Protein AF-A0A7C1H8H6-F1 (afdb_monomer)

Secondary structure (DSSP, 8-state):
-------SSSSSSSSSSSTT-----PPPP-----PPPPPP-PPPPEEEEEEEEEPPTT---TT-EEEEEEESS-S-GGG-SEEEEEE--SSSEEEEEEEEESEEEEEEEEE--SS-TT-SS--TTSEEEETTB-TT---SS--EEE-TT-EEE--EE-EE----EEE-TT-B-SS--TTPEEEEEEES-S-TTS--EEEEEEEEPPTT-----EEE--SS-EEEEEEEEEESSSSSS--TT-EEEE--S-GGG--SSSS--SS---EEES-TT-EEE---EEEE----

Foldseek 3Di:
DDDDDDDPDPDPVPVPPPVVPPDPPDPPDPDPPPDPDPDDDDDFFKFKEKEKEFEDPPDDQAQWKKKKFWDQDPQALVPGQFMDIDGQHDDGIDIDMTMHTFDFTWMKMWTAPDPDPPDSEDWAQIKIWTFPDGPPDDDPHRDDGGDGHYYHYTYTYIDGFDFAEKEFQQEAAPDQQAQWKKKKFKFSDPDPVDTSTQWIDIDGGHPPDRTDMDTIDGNDFAWIWIKMKTPRPPPPDDDQFIKIKTQDPDPPQPDDDQDDPPDDDTDGGPGSNHHYRYYIYIDGHHRD

Mean predicted aligned error: 11.1 Å

Sequence (288 aa):
MKTTRLFFIMLFSLGLLISLLNCSRRPPTAITELEPEPTPTLMPGYGAVSGTLTLPVSADAEGKAFHIFLFNEFNGFNNADAVFTGIYSSAAEGSFYLPVSTGHYYMAVYIETGENSSSYAPSAGDLVGLYGVTWPEQPQSQNITVEDGEITITDVTLVEAFDNIVGGADLTLYEPAPGKELRIVLDHGSDPENPSIAGFKSITLEEGQSSLPYSLFTLFPGSYYLYGWVDTDNNSLVNSGDMLGYCSICPSCVGGNTHIPRSYQDIYIYNVDQVNIMSIYFYLNKIP

Nearest PDB structures (foldseek):
  5nf4-assembly2_B  TM=3.835E-01  e=4.347E-04  Porphyromonas gingivalis ATCC 33277
  1ykk-assembly1_B  TM=4.622E-01  e=2.082E+00  Pseudomonas putida
  4bk8-assembly1_A  TM=4.190E-01  e=7.218E-01  Ignicoccus hospitalis
  1ykn-assembly1_F  TM=3.595E-01  e=9.918E-01  Pseudomonas putida

Structure (mmCIF, N/CA/C/O backbone):
data_AF-A0A7C1H8H6-F1
#
_entry.id   AF-A0A7C1H8H6-F1
#
loop_
_atom_site.group_PDB
_atom_site.id
_atom_site.type_symbol
_atom_site.label_atom_id
_atom_site.label_alt_id
_atom_site.label_comp_id
_atom_site.label_asym_id
_atom_site.label_entity_id
_atom_site.label_seq_id
_atom_site.pdbx_PDB_ins_code
_atom_site.Cartn_x
_atom_site.Cartn_y
_atom_site.Cartn_z
_atom_site.occupancy
_atom_site.B_iso_or_equiv
_atom_site.auth_seq_id
_atom_site.auth_comp_id
_atom_site.auth_asym_id
_atom_site.auth_atom_id
_atom_site.pdbx_PDB_model_num
ATOM 1 N N . MET A 1 1 ? 50.749 -11.965 69.007 1.00 38.22 1 MET A N 1
ATOM 2 C CA . MET A 1 1 ? 52.189 -12.241 68.802 1.00 38.22 1 MET A CA 1
ATOM 3 C C . MET A 1 1 ? 52.382 -12.807 67.400 1.00 38.22 1 MET A C 1
ATOM 5 O O . MET A 1 1 ? 51.791 -13.829 67.108 1.00 38.22 1 MET A O 1
ATOM 9 N N . LYS A 1 2 ? 53.153 -12.087 66.572 1.00 44.84 2 LYS A N 1
ATOM 10 C CA . LYS A 1 2 ? 53.994 -12.517 65.434 1.00 44.84 2 LYS A CA 1
ATOM 11 C C . LYS A 1 2 ? 53.560 -13.720 64.572 1.00 44.84 2 LYS A C 1
ATOM 13 O O . LYS A 1 2 ? 53.741 -14.844 65.007 1.00 44.84 2 LYS A O 1
ATOM 18 N N . THR A 1 3 ? 53.318 -13.452 63.283 1.00 43.25 3 THR A N 1
ATOM 19 C CA . THR A 1 3 ? 54.041 -14.107 62.167 1.00 43.25 3 THR A CA 1
ATOM 20 C C . THR A 1 3 ? 54.018 -13.220 60.917 1.00 43.25 3 THR A C 1
ATOM 22 O O . THR A 1 3 ? 53.054 -13.194 60.163 1.00 43.25 3 THR A O 1
ATOM 25 N N . THR A 1 4 ? 55.123 -12.503 60.709 1.00 50.75 4 THR A N 1
ATOM 26 C CA . THR A 1 4 ? 55.490 -11.771 59.490 1.00 50.75 4 THR A CA 1
ATOM 27 C C . THR A 1 4 ? 56.725 -12.466 58.929 1.00 50.75 4 THR A C 1
ATOM 29 O O . THR A 1 4 ? 57.809 -12.202 59.437 1.00 50.75 4 THR A O 1
ATOM 32 N N . ARG A 1 5 ? 56.594 -13.384 57.961 1.00 50.31 5 ARG A N 1
ATOM 33 C CA . ARG A 1 5 ? 57.722 -13.935 57.174 1.00 50.31 5 ARG A CA 1
ATOM 34 C C . ARG A 1 5 ? 57.227 -14.593 55.880 1.00 50.31 5 ARG A C 1
ATOM 36 O O . ARG A 1 5 ? 57.003 -15.794 55.880 1.00 50.31 5 ARG A O 1
ATOM 43 N N . LEU A 1 6 ? 57.105 -13.831 54.791 1.00 49.16 6 LEU A N 1
ATOM 44 C CA . LEU A 1 6 ? 57.258 -14.358 53.423 1.00 49.16 6 LEU A CA 1
ATOM 45 C C . LEU A 1 6 ? 57.414 -13.204 52.412 1.00 49.16 6 LEU A C 1
ATOM 47 O O . LEU A 1 6 ? 56.504 -12.895 51.657 1.00 49.16 6 LEU A O 1
ATOM 51 N N . PHE A 1 7 ? 58.548 -12.501 52.439 1.00 49.59 7 PHE A N 1
ATOM 52 C CA . PHE A 1 7 ? 58.817 -11.416 51.481 1.00 49.59 7 PHE A CA 1
ATOM 53 C C . PHE A 1 7 ? 60.318 -11.276 51.210 1.00 49.59 7 PHE A C 1
ATOM 55 O O . PHE A 1 7 ? 60.890 -10.218 51.415 1.00 49.59 7 PHE A O 1
ATOM 62 N N . PHE A 1 8 ? 61.007 -12.368 50.858 1.00 49.16 8 PHE A N 1
ATOM 63 C CA . PHE A 1 8 ? 62.457 -12.303 50.608 1.00 49.16 8 PHE A CA 1
ATOM 64 C C . PHE A 1 8 ? 62.994 -13.421 49.690 1.00 49.16 8 PHE A C 1
ATOM 66 O O . PHE A 1 8 ? 64.085 -13.915 49.920 1.00 49.16 8 PHE A O 1
ATOM 73 N N . ILE A 1 9 ? 62.261 -13.853 48.652 1.00 52.28 9 ILE A N 1
ATOM 74 C CA . ILE A 1 9 ? 62.822 -14.713 47.573 1.00 52.28 9 ILE A CA 1
ATOM 75 C C . ILE A 1 9 ? 62.221 -14.335 46.203 1.00 52.28 9 ILE A C 1
ATOM 77 O O . ILE A 1 9 ? 61.838 -15.183 45.408 1.00 52.28 9 ILE A O 1
ATOM 81 N N . MET A 1 10 ? 62.079 -13.039 45.911 1.00 47.88 10 MET A N 1
ATOM 82 C CA . MET A 1 10 ? 61.631 -12.599 44.579 1.00 47.88 10 MET A CA 1
ATOM 83 C C . MET A 1 10 ? 62.266 -11.265 44.163 1.00 47.88 10 MET A C 1
ATOM 85 O O . MET A 1 10 ? 61.608 -10.392 43.617 1.00 47.88 10 MET A O 1
ATOM 89 N N . LEU A 1 11 ? 63.555 -11.071 44.464 1.00 47.53 11 LEU A N 1
ATOM 90 C CA . LEU A 1 11 ? 64.302 -9.893 43.994 1.00 47.53 11 LEU A CA 1
ATOM 91 C C . LEU A 1 11 ? 65.649 -10.211 43.332 1.00 47.53 11 LEU A C 1
ATOM 93 O O . LEU A 1 11 ? 66.341 -9.293 42.911 1.00 47.53 11 LEU A O 1
ATOM 97 N N . PHE A 1 12 ? 66.013 -11.489 43.177 1.00 44.22 12 PHE A N 1
ATOM 98 C CA . PHE A 1 12 ? 67.278 -11.871 42.530 1.00 44.22 12 PHE A CA 1
ATOM 99 C C . PHE A 1 12 ? 67.120 -12.434 41.107 1.00 44.22 12 PHE A C 1
ATOM 101 O O . PHE A 1 12 ? 68.108 -12.611 40.405 1.00 44.22 12 PHE A O 1
ATOM 108 N N . SER A 1 13 ? 65.888 -12.654 40.637 1.00 48.03 13 SER A N 1
ATOM 109 C CA . SER A 1 13 ? 65.583 -13.139 39.280 1.00 48.03 13 SER A CA 1
ATOM 110 C C . SER A 1 13 ? 65.212 -12.034 38.279 1.00 48.03 13 SER A C 1
ATOM 112 O O . SER A 1 13 ? 64.978 -12.337 37.114 1.00 48.03 13 SER A O 1
ATOM 114 N N . LEU A 1 14 ? 65.196 -10.757 38.688 1.00 43.88 14 LEU A N 1
ATOM 115 C CA . LEU A 1 14 ? 64.870 -9.626 37.800 1.00 43.88 14 LEU A CA 1
ATOM 116 C C . LEU A 1 14 ? 66.113 -8.888 37.258 1.00 43.88 14 LEU A C 1
ATOM 118 O O . LEU A 1 14 ? 66.006 -8.089 36.335 1.00 43.88 14 LEU A O 1
ATOM 122 N N . GLY A 1 15 ? 67.307 -9.169 37.793 1.00 48.12 15 GLY A N 1
ATOM 123 C CA . GLY A 1 15 ? 68.547 -8.484 37.399 1.00 48.12 15 GLY A CA 1
ATOM 124 C C . GLY A 1 15 ? 69.267 -9.071 36.179 1.00 48.12 15 GLY A C 1
ATOM 125 O O . GLY A 1 15 ? 70.095 -8.388 35.585 1.00 48.12 15 GLY A O 1
ATOM 126 N N . LEU A 1 16 ? 68.963 -10.312 35.778 1.00 44.91 16 LEU A N 1
ATOM 127 C CA . LEU A 1 16 ? 69.688 -11.015 34.703 1.00 44.91 16 LEU A CA 1
ATOM 128 C C . LEU A 1 16 ? 68.936 -11.055 33.357 1.00 44.91 16 LEU A C 1
ATOM 130 O O . LEU A 1 16 ? 69.464 -11.578 32.382 1.00 44.91 16 LEU A O 1
ATOM 134 N N . LEU A 1 17 ? 67.724 -10.491 33.280 1.00 44.50 17 LEU A N 1
ATOM 135 C CA . LEU A 1 17 ? 66.931 -10.446 32.040 1.00 44.50 17 LEU A CA 1
ATOM 136 C C . LEU A 1 17 ? 67.062 -9.112 31.275 1.00 44.50 17 LEU A C 1
ATOM 138 O O . LEU A 1 17 ? 66.514 -8.970 30.188 1.00 44.50 17 LEU A O 1
ATOM 142 N N . ILE A 1 18 ? 67.787 -8.126 31.816 1.00 52.06 18 ILE A N 1
ATOM 143 C CA . ILE A 1 18 ? 67.882 -6.778 31.221 1.00 52.06 18 ILE A CA 1
ATOM 144 C C . ILE A 1 18 ? 69.064 -6.657 30.235 1.00 52.06 18 ILE A C 1
ATOM 146 O O . ILE A 1 18 ? 69.063 -5.784 29.372 1.00 52.06 18 ILE A O 1
ATOM 150 N N . SER A 1 19 ? 70.047 -7.562 30.265 1.00 49.50 19 SER A N 1
ATOM 151 C CA . SER A 1 19 ? 71.246 -7.480 29.409 1.00 49.50 19 SER A CA 1
ATOM 152 C C . SER A 1 19 ? 71.114 -8.125 28.019 1.00 49.50 19 SER A C 1
ATOM 154 O O . SER A 1 19 ? 71.997 -7.925 27.188 1.00 49.50 19 SER A O 1
ATOM 156 N N . LEU A 1 20 ? 70.020 -8.839 27.719 1.00 49.38 20 LEU A N 1
ATOM 157 C CA . LEU A 1 20 ? 69.784 -9.459 26.399 1.00 49.38 20 LEU A CA 1
ATOM 158 C C . LEU A 1 20 ? 68.866 -8.643 25.467 1.00 49.38 20 LEU A C 1
ATOM 160 O O . LEU A 1 20 ? 68.623 -9.054 24.336 1.00 49.38 20 LEU A O 1
ATOM 164 N N . LEU A 1 21 ? 68.395 -7.465 25.893 1.00 52.22 21 LEU A N 1
ATOM 165 C CA . LEU A 1 21 ? 67.517 -6.596 25.092 1.00 52.22 21 LEU A CA 1
ATOM 166 C C . LEU A 1 21 ? 68.253 -5.470 24.347 1.00 52.22 21 LEU A C 1
ATOM 168 O O . LEU A 1 21 ? 67.613 -4.569 23.810 1.00 52.22 21 LEU A O 1
ATOM 172 N N . ASN A 1 22 ? 69.583 -5.537 24.225 1.00 50.12 22 ASN A N 1
ATOM 173 C CA . ASN A 1 22 ? 70.331 -4.679 23.301 1.00 50.12 22 ASN A CA 1
ATOM 174 C C . ASN A 1 22 ? 70.271 -5.244 21.869 1.00 50.12 22 ASN A C 1
ATOM 176 O O . ASN A 1 22 ? 71.283 -5.548 21.240 1.00 50.12 22 ASN A O 1
ATOM 180 N N . CYS A 1 23 ? 69.054 -5.387 21.335 1.00 59.38 23 CYS A N 1
ATOM 181 C CA . CYS A 1 23 ? 68.870 -5.480 19.893 1.00 59.38 23 CYS A CA 1
ATOM 182 C C . CYS A 1 23 ? 69.265 -4.130 19.292 1.00 59.38 23 CYS A C 1
ATOM 184 O O . CYS A 1 23 ? 68.650 -3.108 19.600 1.00 59.38 23 CYS A O 1
ATOM 186 N N . SER A 1 24 ? 70.296 -4.129 18.442 1.00 56.50 24 SER A N 1
ATOM 187 C CA . SER A 1 24 ? 70.631 -2.994 17.579 1.00 56.50 24 SER A CA 1
ATOM 188 C C . SER A 1 24 ? 69.357 -2.483 16.915 1.00 56.50 24 SER A C 1
ATOM 190 O O . SER A 1 24 ? 68.801 -3.150 16.041 1.00 56.50 24 SER A O 1
ATOM 192 N N . ARG A 1 25 ? 68.881 -1.306 17.338 1.00 56.88 25 ARG A N 1
ATOM 193 C CA . ARG A 1 25 ? 67.821 -0.592 16.632 1.00 56.88 25 ARG A CA 1
ATOM 194 C C . ARG A 1 25 ? 68.371 -0.243 15.258 1.00 56.88 25 ARG A C 1
ATOM 196 O O . ARG A 1 25 ? 69.126 0.714 15.108 1.00 56.88 25 ARG A O 1
ATOM 203 N N . ARG A 1 26 ? 68.007 -1.051 14.261 1.00 63.53 26 ARG A N 1
ATOM 204 C CA . ARG A 1 26 ? 68.105 -0.657 12.859 1.00 63.53 26 ARG A CA 1
ATOM 205 C C . ARG A 1 26 ? 67.392 0.697 12.750 1.00 63.53 26 ARG A C 1
ATOM 207 O O . ARG A 1 26 ? 66.286 0.807 13.288 1.00 63.53 26 ARG A O 1
ATOM 214 N N . PRO A 1 27 ? 68.002 1.723 12.135 1.00 67.38 27 PRO A N 1
ATOM 215 C CA . PRO A 1 27 ? 67.288 2.964 11.882 1.00 67.38 27 PRO A CA 1
ATOM 216 C C . PRO A 1 27 ? 65.992 2.606 11.143 1.00 67.38 27 PRO A C 1
ATOM 218 O O . PRO A 1 27 ? 66.049 1.754 10.248 1.00 67.38 27 PRO A O 1
ATOM 221 N N . PRO A 1 28 ? 64.835 3.157 11.552 1.00 67.69 28 PRO A N 1
ATOM 222 C CA . PRO A 1 28 ? 63.579 2.878 10.879 1.00 67.69 28 PRO A CA 1
ATOM 223 C C . PRO A 1 28 ? 63.777 3.200 9.402 1.00 67.69 28 PRO A C 1
ATOM 225 O O . PRO A 1 28 ? 64.109 4.328 9.039 1.00 67.69 28 PRO A O 1
ATOM 228 N N . THR A 1 29 ? 63.668 2.178 8.555 1.00 70.31 29 THR A N 1
ATOM 229 C CA . THR A 1 29 ? 63.571 2.385 7.117 1.00 70.31 29 THR A CA 1
ATOM 230 C C . THR A 1 29 ? 62.349 3.266 6.930 1.00 70.31 29 THR A C 1
ATOM 232 O O . THR A 1 29 ? 61.260 2.866 7.335 1.00 70.31 29 THR A O 1
ATOM 235 N N . ALA A 1 30 ? 62.543 4.483 6.419 1.00 68.75 30 ALA A N 1
ATOM 236 C CA . ALA A 1 30 ? 61.442 5.351 6.044 1.00 68.75 30 ALA A CA 1
ATOM 237 C C . ALA A 1 30 ? 60.635 4.599 4.984 1.00 68.75 30 ALA A C 1
ATOM 239 O O . ALA A 1 30 ? 61.042 4.502 3.828 1.00 68.75 30 ALA A O 1
ATOM 240 N N . ILE A 1 31 ? 59.554 3.963 5.423 1.00 68.94 31 ILE A N 1
ATOM 241 C CA . ILE A 1 31 ? 58.555 3.396 4.538 1.00 68.94 31 ILE A CA 1
ATOM 242 C C . ILE A 1 31 ? 57.842 4.623 3.996 1.00 68.94 31 ILE A C 1
ATOM 244 O O . ILE A 1 31 ? 57.180 5.336 4.746 1.00 68.94 31 ILE A O 1
ATOM 248 N N . THR A 1 32 ? 58.072 4.935 2.725 1.00 71.38 32 THR A N 1
ATOM 249 C CA . THR A 1 32 ? 57.206 5.857 2.000 1.00 71.38 32 THR A CA 1
ATOM 250 C C . THR A 1 32 ? 55.851 5.168 1.941 1.00 71.38 32 THR A C 1
ATOM 252 O O . THR A 1 32 ? 55.638 4.285 1.114 1.00 71.38 32 THR A O 1
ATOM 255 N N . GLU A 1 33 ? 54.995 5.481 2.910 1.00 77.38 33 GLU A N 1
ATOM 256 C CA . GLU A 1 33 ? 53.588 5.115 2.893 1.00 77.38 33 GLU A CA 1
ATOM 257 C C . GLU A 1 33 ? 53.013 5.768 1.641 1.00 77.38 33 GLU A C 1
ATOM 259 O O . GLU A 1 33 ? 52.902 6.991 1.555 1.00 77.38 33 GLU A O 1
ATOM 264 N N . LEU A 1 34 ? 52.814 4.953 0.605 1.00 75.62 34 LEU A N 1
ATOM 265 C CA . LEU A 1 34 ? 52.151 5.402 -0.603 1.00 75.62 34 LEU A CA 1
ATOM 266 C C . LEU A 1 34 ? 50.734 5.760 -0.178 1.00 75.62 34 LEU A C 1
ATOM 268 O O . LEU A 1 34 ? 49.998 4.897 0.301 1.00 75.62 34 LEU A O 1
ATOM 272 N N . GLU A 1 35 ? 50.401 7.042 -0.302 1.00 81.75 35 GLU A N 1
ATOM 273 C CA . GLU A 1 35 ? 49.034 7.515 -0.154 1.00 81.75 35 GLU A CA 1
ATOM 274 C C . GLU A 1 35 ? 48.157 6.628 -1.050 1.00 81.75 35 GLU A C 1
ATOM 276 O O . GLU A 1 35 ? 48.498 6.458 -2.228 1.00 81.75 35 GLU A O 1
ATOM 281 N N . PRO A 1 36 ? 47.124 5.958 -0.503 1.00 85.50 36 PRO A N 1
ATOM 282 C CA . PRO A 1 36 ? 46.306 5.060 -1.298 1.00 85.50 36 PRO A CA 1
ATOM 283 C C . PRO A 1 36 ? 45.739 5.859 -2.467 1.00 85.50 36 PRO A C 1
ATOM 285 O O . PRO A 1 36 ? 45.089 6.885 -2.267 1.00 85.50 36 PRO A O 1
ATOM 288 N N . GLU A 1 37 ? 46.033 5.405 -3.685 1.00 86.62 37 GLU A N 1
ATOM 289 C CA . GLU A 1 37 ? 45.478 6.018 -4.883 1.00 86.62 37 GLU A CA 1
ATOM 290 C C . GLU A 1 37 ? 43.950 5.984 -4.739 1.00 86.62 37 GLU A C 1
ATOM 292 O O . GLU A 1 37 ? 43.405 4.931 -4.383 1.00 86.62 37 GLU A O 1
ATOM 297 N N . PRO A 1 38 ? 43.250 7.120 -4.906 1.00 84.38 38 PRO A N 1
ATOM 298 C CA . PRO A 1 38 ? 41.816 7.160 -4.690 1.00 84.38 38 PRO A CA 1
ATOM 299 C C . PRO A 1 38 ? 41.158 6.145 -5.622 1.00 84.38 38 PRO A C 1
ATOM 301 O O . PRO A 1 38 ? 41.234 6.273 -6.844 1.00 84.38 38 PRO A O 1
ATOM 304 N N . THR A 1 39 ? 40.516 5.128 -5.044 1.00 88.12 39 THR A N 1
ATOM 305 C CA . THR A 1 39 ? 39.701 4.195 -5.818 1.00 88.12 39 THR A CA 1
ATOM 306 C C . THR A 1 39 ? 38.623 5.019 -6.515 1.00 88.12 39 THR A C 1
ATOM 308 O O . THR A 1 39 ? 37.868 5.708 -5.821 1.00 88.12 39 THR A O 1
ATOM 311 N N . PRO A 1 40 ? 38.544 5.003 -7.856 1.00 83.00 40 PRO A N 1
ATOM 312 C CA . PRO A 1 40 ? 37.532 5.769 -8.559 1.00 83.00 40 PRO A CA 1
ATOM 313 C C . PRO A 1 40 ? 36.152 5.336 -8.064 1.00 83.00 40 PRO A C 1
ATOM 315 O O . PRO A 1 40 ? 35.820 4.149 -8.079 1.00 83.00 40 PRO A O 1
ATOM 318 N N . THR A 1 41 ? 35.350 6.299 -7.612 1.00 84.31 41 THR A N 1
ATOM 319 C CA . THR A 1 41 ? 33.947 6.052 -7.289 1.00 84.31 41 THR A CA 1
ATOM 320 C C . THR A 1 41 ? 33.232 5.725 -8.591 1.00 84.31 41 THR A C 1
ATOM 322 O O . THR A 1 41 ? 33.066 6.597 -9.445 1.00 84.31 41 THR A O 1
ATOM 325 N N . LEU A 1 42 ? 32.844 4.463 -8.770 1.00 76.12 42 LEU A N 1
ATOM 326 C CA . LEU A 1 42 ? 32.000 4.068 -9.891 1.00 76.12 42 LEU A CA 1
ATOM 327 C C . LEU A 1 42 ? 30.675 4.828 -9.771 1.00 76.12 42 LEU A C 1
ATOM 329 O O . LEU A 1 42 ? 29.987 4.711 -8.757 1.00 76.12 42 LEU A O 1
ATOM 333 N N . MET A 1 43 ? 30.340 5.641 -10.777 1.00 77.81 43 MET A N 1
ATOM 334 C CA . MET A 1 43 ? 28.990 6.194 -10.864 1.00 77.81 43 MET A CA 1
ATOM 335 C C . MET A 1 43 ? 28.033 5.036 -11.159 1.00 77.81 43 MET A C 1
ATOM 337 O O . MET A 1 43 ? 28.352 4.221 -12.029 1.00 77.81 43 MET A O 1
ATOM 341 N N . PRO A 1 44 ? 26.894 4.931 -10.458 1.00 78.88 44 PRO A N 1
ATOM 342 C CA . PRO A 1 44 ? 25.901 3.923 -10.792 1.00 78.88 44 PRO A CA 1
ATOM 343 C C . PRO A 1 44 ? 25.428 4.133 -12.235 1.00 78.88 44 PRO A C 1
ATOM 345 O O . PRO A 1 44 ? 25.235 5.274 -12.664 1.00 78.88 44 PRO A O 1
ATOM 348 N N . GLY A 1 45 ? 25.271 3.035 -12.974 1.00 87.25 45 GLY A N 1
ATOM 349 C CA . GLY A 1 45 ? 24.611 3.060 -14.277 1.00 87.25 45 GLY A CA 1
ATOM 350 C C . GLY A 1 45 ? 23.140 3.448 -14.124 1.00 87.25 45 GLY A C 1
ATOM 351 O O . GLY A 1 45 ? 22.526 3.167 -13.086 1.00 87.25 45 GLY A O 1
ATOM 352 N N . TYR A 1 46 ? 22.574 4.069 -15.156 1.00 92.12 46 TYR A N 1
ATOM 353 C CA . TYR A 1 46 ? 21.173 4.491 -15.194 1.00 92.12 46 TYR A CA 1
ATOM 354 C C . TYR A 1 46 ? 20.497 3.968 -16.458 1.00 92.12 46 TYR A C 1
ATOM 356 O O . TYR A 1 46 ? 21.024 4.120 -17.558 1.00 92.12 46 TYR A O 1
ATOM 364 N N . GLY A 1 47 ? 19.300 3.416 -16.292 1.00 96.06 47 GLY A N 1
ATOM 365 C CA . GLY A 1 47 ? 18.384 3.093 -17.382 1.00 96.06 47 GLY A CA 1
ATOM 366 C C . GLY A 1 47 ? 17.055 3.823 -17.200 1.00 96.06 47 GLY A C 1
ATOM 367 O O . GLY A 1 47 ? 16.963 4.835 -16.494 1.00 96.06 47 GLY A O 1
ATOM 368 N N . ALA A 1 48 ? 16.002 3.312 -17.830 1.00 96.44 48 ALA A N 1
ATOM 369 C CA . ALA A 1 48 ? 14.644 3.796 -17.619 1.00 96.44 48 ALA A CA 1
ATOM 370 C C . ALA A 1 48 ? 13.607 2.675 -17.717 1.00 96.44 48 ALA A C 1
ATOM 372 O O . ALA A 1 48 ? 13.793 1.698 -18.436 1.00 96.44 48 ALA A O 1
ATOM 373 N N . VAL A 1 49 ? 12.480 2.863 -17.038 1.00 97.19 49 VAL A N 1
ATOM 374 C CA . VAL A 1 49 ? 11.267 2.058 -17.201 1.00 97.19 49 VAL A CA 1
ATOM 375 C C . VAL A 1 49 ? 10.220 2.912 -17.909 1.00 97.19 49 VAL A C 1
ATOM 377 O O . VAL A 1 49 ? 10.018 4.076 -17.565 1.00 97.19 49 VAL A O 1
ATOM 380 N N . SER A 1 50 ? 9.565 2.358 -18.922 1.00 97.50 50 SER A N 1
ATOM 381 C CA . SER A 1 50 ? 8.549 3.042 -19.725 1.00 97.50 50 SER A CA 1
ATOM 382 C C . SER A 1 50 ? 7.411 2.079 -20.026 1.00 97.50 50 SER A C 1
ATOM 384 O O . SER A 1 50 ? 7.621 0.875 -20.068 1.00 97.50 50 SER A O 1
ATOM 386 N N . GLY A 1 51 ? 6.207 2.570 -20.282 1.00 95.75 51 GLY A N 1
ATOM 387 C CA . GLY A 1 51 ? 5.096 1.677 -20.606 1.00 95.75 51 GLY A CA 1
ATOM 388 C C . GLY A 1 51 ? 3.754 2.373 -20.634 1.00 95.75 51 GLY A C 1
ATOM 389 O O . GLY A 1 51 ? 3.678 3.605 -20.569 1.00 95.75 51 GLY A O 1
ATOM 390 N N . THR A 1 52 ? 2.708 1.562 -20.736 1.00 95.56 52 THR A N 1
ATOM 391 C CA . THR A 1 52 ? 1.314 2.000 -20.733 1.00 95.56 52 THR A CA 1
ATOM 392 C C . THR A 1 52 ? 0.524 1.389 -19.575 1.00 95.56 52 THR A C 1
ATOM 394 O O . THR A 1 52 ? 0.788 0.277 -19.116 1.00 95.56 52 THR A O 1
ATOM 397 N N . LEU A 1 53 ? -0.456 2.143 -19.082 1.00 95.56 53 LEU A N 1
ATOM 398 C CA . LEU A 1 53 ? -1.401 1.749 -18.045 1.00 95.56 53 LEU A CA 1
ATOM 399 C C . LEU A 1 53 ? -2.760 1.480 -18.683 1.00 95.56 53 LEU A C 1
ATOM 401 O O . LEU A 1 53 ? -3.419 2.417 -19.142 1.00 95.56 53 LEU A O 1
ATOM 405 N N . THR A 1 54 ? -3.179 0.218 -18.684 1.00 94.62 54 THR A N 1
ATOM 406 C CA . THR A 1 54 ? -4.482 -0.207 -19.212 1.00 94.62 54 THR A CA 1
ATOM 407 C C . THR A 1 54 ? -5.509 -0.257 -18.086 1.00 94.62 54 THR A C 1
ATOM 409 O O . THR A 1 54 ? -5.305 -0.959 -17.095 1.00 94.62 54 THR A O 1
ATOM 412 N N . LEU A 1 55 ? -6.620 0.466 -18.234 1.00 93.88 55 LEU A N 1
ATOM 413 C CA . LEU A 1 55 ? -7.716 0.471 -17.258 1.00 93.88 55 LEU A CA 1
ATOM 414 C C . LEU A 1 55 ? -8.749 -0.633 -17.540 1.00 93.88 55 LEU A C 1
ATOM 416 O O . LEU A 1 55 ? -8.925 -1.032 -18.696 1.00 93.88 55 LEU A O 1
ATOM 420 N N . PRO A 1 56 ? -9.517 -1.072 -16.525 1.00 91.69 56 PRO A N 1
ATOM 421 C CA . PRO A 1 56 ? -10.751 -1.815 -16.750 1.00 91.69 56 PRO A CA 1
ATOM 422 C C . PRO A 1 56 ? -11.721 -1.013 -17.623 1.00 91.69 56 PRO A C 1
ATOM 424 O O . PRO A 1 56 ? -11.849 0.197 -17.467 1.00 91.69 56 PRO A O 1
ATOM 427 N N . VAL A 1 57 ? -12.479 -1.694 -18.489 1.00 85.25 57 VAL A N 1
ATOM 428 C CA . VAL A 1 57 ? -13.427 -1.054 -19.429 1.00 85.25 57 VAL A CA 1
ATOM 429 C C . VAL A 1 57 ? -14.461 -0.160 -18.727 1.00 85.25 57 VAL A C 1
ATOM 431 O O . VAL A 1 57 ? -14.960 0.790 -19.323 1.00 85.25 57 VAL A O 1
ATOM 434 N N . SER A 1 58 ? -14.807 -0.466 -17.476 1.00 85.94 58 SER A N 1
ATOM 435 C CA . SER A 1 58 ? -15.781 0.285 -16.680 1.00 85.94 58 SER A CA 1
ATOM 436 C C . SER A 1 58 ? -15.191 1.448 -15.883 1.00 85.94 58 SER A C 1
ATOM 438 O O . SER A 1 58 ? -15.960 2.198 -15.288 1.00 85.94 58 SER A O 1
ATOM 440 N N . ALA A 1 59 ? -13.866 1.578 -15.815 1.00 88.75 59 ALA A N 1
ATOM 441 C CA . ALA A 1 59 ? -13.219 2.577 -14.981 1.00 88.75 59 ALA A CA 1
ATOM 442 C C . ALA A 1 59 ? -13.032 3.899 -15.738 1.00 88.75 59 ALA A C 1
ATOM 444 O O . ALA A 1 59 ? -12.546 3.914 -16.869 1.00 88.75 59 ALA A O 1
ATOM 445 N N . ASP A 1 60 ? -13.381 5.008 -15.087 1.00 89.50 60 ASP A N 1
ATOM 446 C CA . ASP A 1 60 ? -13.033 6.356 -15.527 1.00 89.50 60 ASP A CA 1
ATOM 447 C C . ASP A 1 60 ? -11.975 6.922 -14.581 1.00 89.50 60 ASP A C 1
ATOM 449 O O . ASP A 1 60 ? -12.212 7.092 -13.384 1.00 89.50 60 ASP A O 1
ATOM 453 N N . ALA A 1 61 ? -10.791 7.168 -15.128 1.00 92.19 61 ALA A N 1
ATOM 454 C CA . ALA A 1 61 ? -9.671 7.7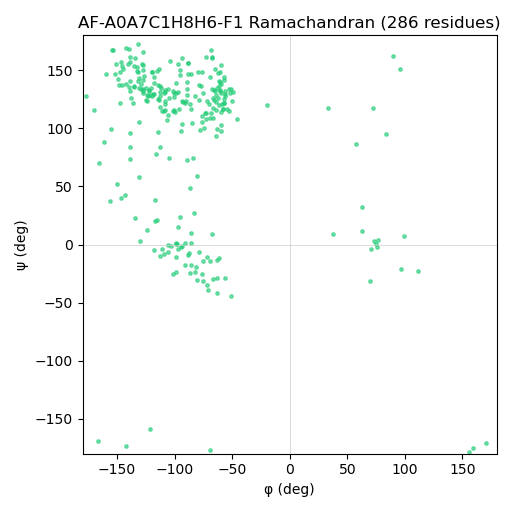31 -14.395 1.00 92.19 61 ALA A CA 1
ATOM 455 C C . ALA A 1 61 ? -9.140 9.010 -15.051 1.00 92.19 61 ALA A C 1
ATOM 457 O O . ALA A 1 61 ? -8.054 9.472 -14.708 1.00 92.19 61 ALA A O 1
ATOM 458 N N . GLU A 1 62 ? -9.867 9.587 -16.012 1.00 92.75 62 GLU A N 1
ATOM 459 C CA . GLU A 1 62 ? -9.414 10.795 -16.692 1.00 92.75 62 GLU A CA 1
ATOM 460 C C . GLU A 1 62 ? -9.221 11.949 -15.695 1.00 92.75 62 GLU A C 1
ATOM 462 O O . GLU A 1 62 ? -10.068 12.245 -14.853 1.00 92.75 62 GLU A O 1
ATOM 467 N N . GLY A 1 63 ? -8.056 12.593 -15.765 1.00 91.00 63 GLY A N 1
ATOM 468 C CA . GLY A 1 63 ? -7.669 13.675 -14.865 1.00 91.00 63 GLY A CA 1
ATOM 469 C C . GLY A 1 63 ? -7.244 13.222 -13.465 1.00 91.00 63 GLY A C 1
ATOM 470 O O . GLY A 1 63 ? -6.832 14.070 -12.672 1.00 91.00 63 GLY A O 1
ATOM 471 N N . LYS A 1 64 ? -7.296 11.921 -13.153 1.00 91.94 64 LYS A N 1
ATOM 472 C CA . LYS A 1 64 ? -6.812 11.376 -11.880 1.00 91.94 64 LYS A CA 1
ATOM 473 C C . LYS A 1 64 ? -5.293 11.222 -11.889 1.00 91.94 64 LYS A C 1
ATOM 475 O O . LYS A 1 64 ? -4.679 10.983 -12.933 1.00 91.94 64 LYS A O 1
ATOM 480 N N . ALA A 1 65 ? -4.686 11.384 -10.716 1.00 92.06 65 ALA A N 1
ATOM 481 C CA . ALA A 1 65 ? -3.264 11.141 -10.537 1.00 92.06 65 ALA A CA 1
ATOM 482 C C . ALA A 1 65 ? -2.998 9.636 -10.467 1.00 92.06 65 ALA A C 1
ATOM 484 O O . ALA A 1 65 ? -3.718 8.904 -9.789 1.00 92.06 65 ALA A O 1
ATOM 485 N N . PHE A 1 66 ? -1.954 9.187 -11.154 1.00 93.94 66 PHE A N 1
ATOM 486 C CA . PHE A 1 66 ? -1.430 7.838 -11.003 1.00 93.94 66 PHE A CA 1
ATOM 487 C C . PHE A 1 66 ? -0.018 7.887 -10.443 1.00 93.94 66 PHE A C 1
ATOM 489 O O . PHE A 1 66 ? 0.748 8.813 -10.724 1.00 93.94 66 PHE A O 1
ATOM 496 N N . HIS A 1 67 ? 0.324 6.852 -9.692 1.00 94.31 67 HIS A N 1
ATOM 497 C CA . HIS A 1 67 ? 1.617 6.697 -9.056 1.00 94.31 67 HIS A CA 1
ATOM 498 C C . HIS A 1 67 ? 2.230 5.366 -9.465 1.00 94.31 67 HIS A C 1
ATOM 500 O O . HIS A 1 67 ? 1.555 4.338 -9.457 1.00 94.31 67 HIS A O 1
ATOM 506 N N . ILE A 1 68 ? 3.510 5.392 -9.816 1.00 95.19 68 ILE A N 1
ATOM 507 C CA . ILE A 1 68 ? 4.309 4.215 -10.142 1.00 95.19 68 ILE A CA 1
ATOM 508 C C . ILE A 1 68 ? 5.435 4.136 -9.135 1.00 95.19 68 ILE A C 1
ATOM 510 O O . ILE A 1 68 ? 6.160 5.112 -8.944 1.00 95.19 68 ILE A O 1
ATOM 514 N N . PHE A 1 69 ? 5.596 2.964 -8.544 1.00 94.94 69 PHE A N 1
ATOM 515 C CA . PHE A 1 69 ? 6.612 2.689 -7.547 1.00 94.94 69 PHE A CA 1
ATOM 516 C C . PHE A 1 69 ? 7.484 1.540 -8.023 1.00 94.94 69 PHE A C 1
ATOM 518 O O . PHE A 1 69 ? 6.969 0.505 -8.459 1.00 94.94 69 PHE A O 1
ATOM 525 N N . LEU A 1 70 ? 8.797 1.723 -7.909 1.00 95.75 70 LEU A N 1
ATOM 526 C CA . LEU A 1 70 ? 9.777 0.657 -8.051 1.00 95.75 70 LEU A CA 1
ATOM 527 C C . LEU A 1 70 ? 10.365 0.332 -6.685 1.00 95.75 70 LEU A C 1
ATOM 529 O O . LEU A 1 70 ? 10.793 1.233 -5.967 1.00 95.75 70 LEU A O 1
ATOM 533 N N . PHE A 1 71 ? 10.403 -0.956 -6.359 1.00 93.50 71 PHE A N 1
ATOM 534 C CA . PHE A 1 71 ? 10.944 -1.454 -5.099 1.00 93.50 71 PHE A CA 1
ATOM 535 C C . PHE A 1 71 ? 11.981 -2.534 -5.364 1.00 93.50 71 PHE A C 1
ATOM 537 O O . PHE A 1 71 ? 11.718 -3.471 -6.113 1.00 93.50 71 PHE A O 1
ATOM 544 N N . ASN A 1 72 ? 13.137 -2.459 -4.728 1.00 92.50 72 ASN A N 1
ATOM 545 C CA . ASN A 1 72 ? 14.097 -3.552 -4.692 1.00 92.50 72 ASN A CA 1
ATOM 546 C C . ASN A 1 72 ? 13.635 -4.652 -3.705 1.00 92.50 72 ASN A C 1
ATOM 548 O O . ASN A 1 72 ? 13.937 -5.828 -3.909 1.00 92.50 72 ASN A O 1
ATOM 552 N N . GLU A 1 73 ? 12.820 -4.292 -2.710 1.00 88.31 73 GLU A N 1
ATOM 553 C CA . GLU A 1 73 ? 12.247 -5.156 -1.680 1.00 88.31 73 GLU A CA 1
ATOM 554 C C . GLU A 1 73 ? 10.850 -4.659 -1.268 1.00 88.31 73 GLU A C 1
ATOM 556 O O . GLU A 1 73 ? 10.576 -3.464 -1.284 1.00 88.31 73 GLU A O 1
ATOM 561 N N . PHE A 1 74 ? 9.939 -5.554 -0.879 1.00 78.25 74 PHE A N 1
ATOM 562 C CA . PHE A 1 74 ? 8.611 -5.141 -0.412 1.00 78.25 74 PHE A CA 1
ATOM 563 C C . PHE A 1 74 ? 8.670 -4.616 1.030 1.00 78.25 74 PHE A C 1
ATOM 565 O O . PHE A 1 74 ? 8.651 -5.401 1.974 1.00 78.25 74 PHE A O 1
ATOM 572 N N . ASN A 1 75 ? 8.722 -3.293 1.199 1.00 73.31 75 ASN A N 1
ATOM 573 C CA . ASN A 1 75 ? 8.840 -2.616 2.501 1.00 73.31 75 ASN A CA 1
ATOM 574 C C . ASN A 1 75 ? 7.875 -1.412 2.665 1.00 73.31 75 ASN A C 1
ATOM 576 O O . ASN A 1 75 ? 8.095 -0.526 3.498 1.00 73.31 75 ASN A O 1
ATOM 580 N N . GLY A 1 76 ? 6.780 -1.395 1.894 1.00 74.81 76 GLY A N 1
ATOM 581 C CA . GLY A 1 76 ? 5.741 -0.355 1.924 1.00 74.81 76 GLY A CA 1
ATOM 582 C C . GLY A 1 76 ? 5.998 0.815 0.965 1.00 74.81 76 GLY A C 1
ATOM 583 O O . GLY A 1 76 ? 7.113 1.026 0.499 1.00 74.81 76 GLY A O 1
ATOM 584 N N . PHE A 1 77 ? 4.956 1.598 0.658 1.00 80.12 77 PHE A N 1
ATOM 585 C CA . PHE A 1 77 ? 5.012 2.658 -0.366 1.00 80.12 77 PHE A CA 1
ATOM 586 C C . PHE A 1 77 ? 6.000 3.793 -0.054 1.00 80.12 77 PHE A C 1
ATOM 588 O O . PHE A 1 77 ? 6.564 4.380 -0.975 1.00 80.12 77 PHE A O 1
ATOM 595 N N . ASN A 1 78 ? 6.259 4.071 1.227 1.00 79.50 78 ASN A N 1
ATOM 596 C CA . ASN A 1 78 ? 7.164 5.145 1.656 1.00 79.50 78 ASN A CA 1
ATOM 597 C C . ASN A 1 78 ? 8.650 4.847 1.397 1.00 79.50 78 ASN A C 1
ATOM 599 O O . ASN A 1 78 ? 9.479 5.746 1.524 1.00 79.50 78 ASN A O 1
ATOM 603 N N . ASN A 1 79 ? 8.986 3.608 1.037 1.00 83.88 79 ASN A N 1
ATOM 604 C CA . ASN A 1 79 ? 10.360 3.131 0.891 1.00 83.88 79 ASN A CA 1
ATOM 605 C C . ASN A 1 79 ? 10.688 2.703 -0.551 1.00 83.88 79 ASN A C 1
ATOM 607 O O . ASN A 1 79 ? 11.632 1.949 -0.775 1.00 83.88 79 ASN A O 1
ATOM 611 N N . ALA A 1 80 ? 9.917 3.177 -1.533 1.00 89.75 80 ALA A N 1
ATOM 612 C CA . ALA A 1 80 ? 10.208 2.931 -2.940 1.00 89.75 80 ALA A CA 1
ATOM 613 C C . ALA A 1 80 ? 11.567 3.528 -3.350 1.00 89.75 80 ALA A C 1
ATOM 615 O O . ALA A 1 80 ? 11.873 4.680 -3.038 1.00 89.75 80 ALA A O 1
ATOM 616 N N . ASP A 1 81 ? 12.351 2.769 -4.118 1.00 92.88 81 ASP A N 1
ATOM 617 C CA . ASP A 1 81 ? 13.621 3.220 -4.699 1.00 92.88 81 ASP A CA 1
ATOM 618 C C . ASP A 1 81 ? 13.417 4.316 -5.749 1.00 92.88 81 ASP A C 1
ATOM 620 O O . ASP A 1 81 ? 14.282 5.169 -5.958 1.00 92.88 81 ASP A O 1
ATOM 624 N N . ALA A 1 82 ? 12.270 4.289 -6.429 1.00 93.88 82 ALA A N 1
ATOM 625 C CA . ALA A 1 82 ? 11.875 5.312 -7.379 1.00 93.88 82 ALA A CA 1
ATOM 626 C C . ALA A 1 82 ? 10.353 5.469 -7.417 1.00 93.88 82 ALA A C 1
ATOM 628 O O . ALA A 1 82 ? 9.611 4.486 -7.359 1.00 93.88 82 ALA A O 1
ATOM 629 N N . VAL A 1 83 ? 9.902 6.717 -7.560 1.00 94.56 83 VAL A N 1
ATOM 630 C CA . VAL A 1 83 ? 8.483 7.068 -7.666 1.00 94.56 83 VAL A CA 1
ATOM 631 C C . VAL A 1 83 ? 8.271 7.997 -8.853 1.00 94.56 83 VAL A C 1
ATOM 633 O O . VAL A 1 83 ? 8.998 8.976 -9.029 1.00 94.56 83 VAL A O 1
ATOM 636 N N . PHE A 1 84 ? 7.246 7.712 -9.650 1.00 94.06 84 PHE A N 1
ATOM 637 C CA . PHE A 1 84 ? 6.740 8.607 -10.684 1.00 94.06 84 PHE A CA 1
ATOM 638 C C . PHE A 1 84 ? 5.276 8.936 -10.411 1.00 94.06 84 PHE A C 1
ATOM 640 O O . PHE A 1 84 ? 4.480 8.037 -10.155 1.00 94.06 84 PHE A O 1
ATOM 647 N N . THR A 1 85 ? 4.919 10.213 -10.530 1.00 93.94 85 THR A N 1
ATOM 648 C CA . THR A 1 85 ? 3.532 10.678 -10.447 1.00 93.94 85 THR A CA 1
ATOM 649 C C . THR A 1 85 ? 3.154 11.347 -11.760 1.00 93.94 85 THR A C 1
ATOM 651 O O . THR A 1 85 ? 3.849 12.257 -12.217 1.00 93.94 85 THR A O 1
ATOM 654 N N . GLY A 1 86 ? 2.044 10.917 -12.351 1.00 92.31 86 GLY A N 1
ATOM 655 C CA . GLY A 1 86 ? 1.496 11.482 -13.581 1.00 92.31 86 GLY A CA 1
ATOM 656 C C . GLY A 1 86 ? 0.005 11.778 -13.462 1.00 92.31 86 GLY A C 1
ATOM 657 O O . GLY A 1 86 ? -0.635 11.419 -12.479 1.00 92.31 86 GLY A O 1
ATOM 658 N N . ILE A 1 87 ? -0.550 12.437 -14.480 1.00 92.12 87 ILE A N 1
ATOM 659 C CA . ILE A 1 87 ? -1.997 12.625 -14.635 1.00 92.12 87 ILE A CA 1
ATOM 660 C C . ILE A 1 87 ? -2.463 11.758 -15.795 1.00 92.12 87 ILE A C 1
ATOM 662 O O . ILE A 1 87 ? -1.884 11.805 -16.882 1.00 92.12 87 ILE A O 1
ATOM 666 N N . TYR A 1 88 ? -3.514 10.981 -15.573 1.00 92.50 88 TYR A N 1
ATOM 667 C CA . TYR A 1 88 ? -4.082 10.113 -16.591 1.00 92.50 88 TYR A CA 1
ATOM 668 C C . TYR A 1 88 ? -4.898 10.948 -17.595 1.00 92.50 88 TYR A C 1
ATOM 670 O O . TYR A 1 88 ? -5.975 11.451 -17.286 1.00 92.50 88 TYR A O 1
ATOM 678 N N . SER A 1 89 ? -4.362 11.164 -18.798 1.00 83.94 89 SER A N 1
ATOM 679 C CA . SER A 1 89 ? -4.807 12.224 -19.721 1.00 83.94 89 SER A CA 1
ATOM 680 C C . SER A 1 89 ? -5.828 11.807 -20.793 1.00 83.94 89 SER A C 1
ATOM 682 O O . SER A 1 89 ? -5.910 12.494 -21.808 1.00 83.94 89 SER A O 1
ATOM 684 N N . SER A 1 90 ? -6.606 10.741 -20.568 1.00 71.00 90 SER A N 1
ATOM 685 C CA . SER A 1 90 ? -7.699 10.208 -21.420 1.00 71.00 90 SER A CA 1
ATOM 686 C C . SER A 1 90 ? -7.373 9.066 -22.407 1.00 71.00 90 SER A C 1
ATOM 688 O O . SER A 1 90 ? -6.263 8.937 -22.914 1.00 71.00 90 SER A O 1
ATOM 690 N N . ALA A 1 91 ? -8.435 8.277 -22.652 1.00 57.59 91 ALA A N 1
ATOM 691 C CA . ALA A 1 91 ? -8.679 7.176 -23.597 1.00 57.59 91 ALA A CA 1
ATOM 692 C C . ALA A 1 91 ? -7.744 5.945 -23.550 1.00 57.59 91 ALA A C 1
ATOM 694 O O . ALA A 1 91 ? -6.830 5.795 -24.352 1.00 57.59 91 ALA A O 1
ATOM 695 N N . ALA A 1 92 ? -8.105 5.001 -22.674 1.00 58.78 92 ALA A N 1
ATOM 696 C CA . ALA A 1 92 ? -7.635 3.611 -22.571 1.00 58.78 92 ALA A CA 1
ATOM 697 C C . ALA A 1 92 ? -6.191 3.365 -22.097 1.00 58.78 92 ALA A C 1
ATOM 699 O O . ALA A 1 92 ? -5.975 2.354 -21.425 1.00 58.78 92 ALA A O 1
ATOM 700 N N . GLU A 1 93 ? -5.235 4.254 -22.383 1.00 74.12 93 GLU A N 1
ATOM 701 C CA . GLU A 1 93 ? -3.821 4.033 -22.051 1.00 74.12 93 GLU A CA 1
ATOM 702 C C . GLU A 1 93 ? -3.144 5.278 -21.454 1.00 74.12 93 GLU A C 1
ATOM 704 O O . GLU A 1 93 ? -3.068 6.335 -22.079 1.00 74.12 93 GLU A O 1
ATOM 709 N N . GLY A 1 94 ? -2.606 5.151 -20.238 1.00 83.94 94 GLY A N 1
ATOM 710 C CA . GLY A 1 94 ? -1.747 6.170 -19.625 1.00 83.94 94 GLY A CA 1
ATOM 711 C C . GLY A 1 94 ? -0.278 5.827 -19.844 1.00 83.94 94 GLY A C 1
ATOM 712 O O . GLY A 1 94 ? 0.168 4.796 -19.357 1.00 83.94 94 GLY A O 1
ATOM 713 N N . SER A 1 95 ? 0.491 6.648 -20.560 1.00 92.31 95 SER A N 1
ATOM 714 C CA . SER A 1 95 ? 1.926 6.391 -20.764 1.00 92.31 95 SER A CA 1
ATOM 715 C C . SER A 1 95 ? 2.787 6.987 -19.653 1.00 92.31 95 SER A C 1
ATOM 717 O O . SER A 1 95 ? 2.504 8.087 -19.176 1.00 92.31 95 SER A O 1
ATOM 719 N N . PHE A 1 96 ? 3.894 6.332 -19.318 1.00 94.75 96 PHE A N 1
ATOM 720 C CA . PHE A 1 96 ? 4.863 6.843 -18.349 1.00 94.75 96 PHE A CA 1
ATOM 721 C C . PHE A 1 96 ? 6.309 6.600 -18.788 1.00 94.75 96 PHE A C 1
ATOM 723 O O . PHE A 1 96 ? 6.585 5.749 -19.632 1.00 94.75 96 PHE A O 1
ATOM 730 N N . TYR A 1 97 ? 7.226 7.353 -18.179 1.00 95.75 97 TYR A N 1
ATOM 731 C CA . TYR A 1 97 ? 8.669 7.210 -18.340 1.00 95.75 97 TYR A CA 1
ATOM 732 C C . TYR A 1 97 ? 9.365 7.574 -17.022 1.00 95.75 97 TYR A C 1
ATOM 734 O O . TYR A 1 97 ? 9.207 8.692 -16.527 1.00 95.75 97 TYR A O 1
ATOM 742 N N . LEU A 1 98 ? 10.135 6.642 -16.463 1.00 96.25 98 LEU A N 1
ATOM 743 C CA . LEU A 1 98 ? 10.798 6.755 -15.166 1.00 96.25 98 LEU A CA 1
ATOM 744 C C . LEU A 1 98 ? 12.284 6.371 -15.290 1.00 96.25 98 LEU A C 1
ATOM 746 O O . LEU A 1 98 ? 12.599 5.185 -15.390 1.00 96.25 98 LEU A O 1
ATOM 750 N N . PRO A 1 99 ? 13.214 7.344 -15.272 1.00 95.81 99 PRO A N 1
ATOM 751 C CA . PRO A 1 99 ? 14.640 7.069 -15.113 1.00 95.81 99 PRO A CA 1
ATOM 752 C C . PRO A 1 99 ? 14.922 6.439 -13.747 1.00 95.81 99 PRO A C 1
ATOM 754 O O . PRO A 1 99 ? 14.438 6.936 -12.731 1.00 95.81 99 PRO A O 1
ATOM 757 N N . VAL A 1 100 ? 15.735 5.387 -13.709 1.00 96.00 100 VAL A N 1
ATOM 758 C CA . VAL A 1 100 ? 16.097 4.695 -12.463 1.00 96.00 100 VAL A CA 1
ATOM 759 C C . VAL A 1 100 ? 17.491 4.079 -12.585 1.00 96.00 100 VAL A C 1
ATOM 761 O O . VAL A 1 100 ? 17.987 3.840 -13.690 1.00 96.00 100 VAL A O 1
ATOM 764 N N . SER A 1 101 ? 18.163 3.872 -11.454 1.00 95.81 101 SER A N 1
ATOM 765 C CA . SER A 1 101 ? 19.434 3.152 -11.424 1.00 95.81 101 SER A CA 1
ATOM 766 C C . SER A 1 101 ? 19.277 1.730 -11.959 1.00 95.81 101 SER A C 1
ATOM 768 O O . SER A 1 101 ? 18.205 1.133 -11.881 1.00 95.81 101 SER A O 1
ATOM 770 N N . THR A 1 102 ? 20.371 1.175 -12.469 1.00 95.94 102 THR A N 1
ATOM 771 C CA . THR A 1 102 ? 20.420 -0.252 -12.813 1.00 95.94 102 THR A CA 1
ATOM 772 C C . THR A 1 102 ? 20.098 -1.143 -11.615 1.00 95.94 102 THR A C 1
ATOM 774 O O . THR A 1 102 ? 20.502 -0.847 -10.488 1.00 95.94 102 THR A O 1
ATOM 777 N N . GLY A 1 103 ? 19.369 -2.232 -11.852 1.00 96.12 103 GLY A N 1
ATOM 778 C CA . GLY A 1 103 ? 18.945 -3.135 -10.786 1.00 96.12 103 GLY A CA 1
ATOM 779 C C . GLY A 1 103 ? 17.746 -4.006 -11.141 1.00 96.12 103 GLY A C 1
ATOM 780 O O . GLY A 1 103 ? 17.252 -3.998 -12.270 1.00 96.12 103 GLY A O 1
ATOM 781 N N . HIS A 1 104 ? 17.279 -4.757 -10.146 1.00 96.81 104 HIS A N 1
ATOM 782 C CA . HIS A 1 104 ? 16.081 -5.582 -10.234 1.00 96.81 104 HIS A CA 1
ATOM 783 C C . HIS A 1 104 ? 15.003 -5.024 -9.310 1.00 96.81 104 HIS A C 1
ATOM 785 O O . HIS A 1 104 ? 15.267 -4.769 -8.136 1.00 96.81 104 HIS A O 1
ATOM 791 N N . TYR A 1 105 ? 13.794 -4.860 -9.837 1.00 97.00 105 TYR A N 1
ATOM 792 C CA . TYR A 1 105 ? 12.702 -4.196 -9.134 1.00 97.00 105 TYR A CA 1
ATOM 793 C C . TYR A 1 105 ? 11.400 -4.990 -9.225 1.00 97.00 105 TYR A C 1
ATOM 795 O O . TYR A 1 105 ? 11.148 -5.716 -10.188 1.00 97.00 105 TYR A O 1
ATOM 803 N N . TYR A 1 106 ? 10.557 -4.812 -8.219 1.00 95.62 106 TYR A N 1
ATOM 804 C CA . TYR A 1 106 ? 9.114 -4.955 -8.304 1.00 95.62 106 TYR A CA 1
ATOM 805 C C . TYR A 1 106 ? 8.517 -3.638 -8.789 1.00 95.62 106 TYR A C 1
ATOM 807 O O . TYR A 1 106 ? 9.016 -2.572 -8.430 1.00 95.62 106 TYR A O 1
ATOM 815 N N . MET A 1 107 ? 7.423 -3.703 -9.546 1.00 95.94 107 MET A N 1
ATOM 816 C CA . MET A 1 107 ? 6.658 -2.518 -9.933 1.00 95.94 107 MET A CA 1
ATOM 817 C C . MET A 1 107 ? 5.210 -2.632 -9.503 1.00 95.94 107 MET A C 1
ATOM 819 O O . MET A 1 107 ? 4.525 -3.601 -9.843 1.00 95.94 107 MET A O 1
ATOM 823 N N . ALA A 1 108 ? 4.761 -1.593 -8.810 1.00 95.31 108 ALA A N 1
ATOM 824 C CA . ALA A 1 108 ? 3.368 -1.369 -8.489 1.00 95.31 108 ALA A CA 1
ATOM 825 C C . ALA A 1 108 ? 2.896 -0.049 -9.081 1.00 95.31 108 ALA A C 1
ATOM 827 O O . ALA A 1 108 ? 3.648 0.924 -9.169 1.00 95.31 108 ALA A O 1
ATOM 828 N N . VAL A 1 109 ? 1.625 -0.023 -9.443 1.00 95.69 109 VAL A N 1
ATOM 829 C CA . VAL A 1 109 ? 0.936 1.164 -9.922 1.00 95.69 109 VAL A CA 1
ATOM 830 C C . VAL A 1 109 ? -0.374 1.283 -9.171 1.00 95.69 109 VAL A C 1
ATOM 832 O O . VAL A 1 109 ? -1.050 0.274 -8.962 1.00 95.69 109 VAL A O 1
ATOM 835 N N . TYR A 1 110 ? -0.758 2.502 -8.811 1.00 95.12 110 TYR A N 1
ATOM 836 C CA . TYR A 1 110 ? -2.150 2.768 -8.481 1.00 95.12 110 TYR A CA 1
ATOM 837 C C . TYR A 1 110 ? -2.639 4.098 -9.044 1.00 95.12 110 TYR A C 1
ATOM 839 O O . TYR A 1 110 ? -1.849 5.000 -9.334 1.00 95.12 110 TYR A O 1
ATOM 847 N N . ILE A 1 111 ? -3.954 4.199 -9.205 1.00 94.12 111 ILE A N 1
ATOM 848 C CA . ILE A 1 111 ? -4.665 5.427 -9.540 1.00 94.12 111 ILE A CA 1
ATOM 849 C C . ILE A 1 111 ? -5.708 5.668 -8.467 1.00 94.12 111 ILE A C 1
ATOM 851 O O . ILE A 1 111 ? -6.567 4.818 -8.236 1.00 94.12 111 ILE A O 1
ATOM 855 N N . GLU A 1 112 ? -5.629 6.836 -7.843 1.00 91.00 112 GLU A N 1
ATOM 856 C CA . GLU A 1 112 ? -6.607 7.254 -6.853 1.00 91.00 112 GLU A CA 1
ATOM 857 C C . GLU A 1 112 ? -7.889 7.706 -7.564 1.00 91.00 112 GLU A C 1
ATOM 859 O O . GLU A 1 112 ? -7.913 8.719 -8.274 1.00 91.00 112 GLU A O 1
ATOM 864 N N . THR A 1 113 ? -8.962 6.934 -7.426 1.00 89.88 113 THR A N 1
ATOM 865 C CA . THR A 1 113 ? -10.260 7.234 -8.051 1.00 89.88 113 THR A CA 1
ATOM 866 C C . THR A 1 113 ? -11.233 7.848 -7.048 1.00 89.88 113 THR A C 1
ATOM 868 O O . THR A 1 113 ? -12.099 8.632 -7.457 1.00 89.88 113 THR A O 1
ATOM 871 N N . GLY A 1 114 ? -11.047 7.559 -5.755 1.00 81.50 114 GLY A N 1
ATOM 872 C CA . GLY A 1 114 ? -11.849 8.069 -4.645 1.00 81.50 114 GLY A CA 1
ATOM 873 C C . GLY A 1 114 ? -11.682 9.566 -4.347 1.00 81.50 114 GLY A C 1
ATOM 874 O O . GLY A 1 114 ? -11.006 10.308 -5.059 1.00 81.50 114 GLY A O 1
ATOM 875 N N . GLU A 1 115 ? -12.360 10.023 -3.288 1.00 67.50 115 GLU A N 1
ATOM 876 C CA . GLU A 1 115 ? -12.306 11.413 -2.791 1.00 67.50 115 GLU A CA 1
ATOM 877 C C . GLU A 1 115 ? -11.278 11.617 -1.655 1.00 67.50 115 GLU A C 1
ATOM 879 O O . GLU A 1 115 ? -11.103 12.739 -1.179 1.00 67.50 115 GLU A O 1
ATOM 884 N N . ASN A 1 116 ? -10.594 10.560 -1.203 1.00 59.19 116 ASN A N 1
ATOM 885 C CA . ASN A 1 116 ? -9.769 10.582 0.010 1.00 59.19 116 ASN A CA 1
ATOM 886 C C . ASN A 1 116 ? -8.261 10.627 -0.296 1.00 59.19 116 ASN A C 1
ATOM 888 O O . ASN A 1 116 ? -7.534 9.669 -0.052 1.00 59.19 116 ASN A O 1
ATOM 892 N N . SER A 1 117 ? -7.788 11.799 -0.723 1.00 55.97 117 SER A N 1
ATOM 893 C CA . SER A 1 117 ? -6.424 12.035 -1.231 1.00 55.97 117 SER A CA 1
ATOM 894 C C . SER A 1 117 ? -5.343 12.282 -0.183 1.00 55.97 117 SER A C 1
ATOM 896 O O . SER A 1 117 ? -4.389 13.025 -0.431 1.00 55.97 117 SER A O 1
ATOM 898 N N . SER A 1 118 ? -5.510 11.762 1.032 1.00 59.19 118 SER A N 1
ATOM 899 C CA . SER A 1 118 ? -4.568 12.020 2.129 1.00 59.19 118 SER A CA 1
ATOM 900 C C . SER A 1 118 ? -3.712 10.817 2.516 1.00 59.19 118 SER A C 1
ATOM 902 O O . SER A 1 118 ? -2.770 10.993 3.292 1.00 59.19 118 SER A O 1
ATOM 904 N N . SER A 1 119 ? -3.978 9.622 1.979 1.00 62.06 119 SER A N 1
ATOM 905 C CA . SER A 1 119 ? -3.160 8.435 2.238 1.00 62.06 119 SER A CA 1
ATOM 906 C C . SER A 1 119 ? -2.158 8.177 1.112 1.00 62.06 119 SER A C 1
ATOM 908 O O . SER A 1 119 ? -2.519 8.090 -0.054 1.00 62.06 119 SER A O 1
ATOM 910 N N . TYR A 1 120 ? -0.890 7.962 1.473 1.00 68.06 120 TYR A N 1
ATOM 911 C CA . TYR A 1 120 ? 0.179 7.486 0.573 1.00 68.06 120 TYR A CA 1
ATOM 912 C C . TYR A 1 120 ? -0.017 6.032 0.089 1.00 68.06 120 TYR A C 1
ATOM 914 O O . TYR A 1 120 ? 0.888 5.440 -0.494 1.00 68.06 120 TYR A O 1
ATOM 922 N N . ALA A 1 121 ? -1.177 5.439 0.368 1.00 81.00 121 ALA A N 1
ATOM 923 C CA . ALA A 1 121 ? -1.526 4.070 0.036 1.00 81.00 121 ALA A CA 1
ATOM 924 C C . ALA A 1 121 ? -2.905 4.054 -0.643 1.00 81.00 121 ALA A C 1
ATOM 926 O O . ALA A 1 121 ? -3.776 4.835 -0.237 1.00 81.00 121 ALA A O 1
ATOM 927 N N . PRO A 1 122 ? -3.112 3.175 -1.638 1.00 88.94 122 PRO A N 1
ATOM 928 C CA . PRO A 1 122 ? -4.414 2.996 -2.257 1.00 88.94 122 PRO A CA 1
ATOM 929 C C . PRO A 1 122 ? -5.412 2.373 -1.276 1.00 88.94 122 PRO A C 1
ATOM 931 O O . PRO A 1 122 ? -5.053 1.759 -0.269 1.00 88.94 122 PRO A O 1
ATOM 934 N N . SER A 1 123 ? -6.685 2.541 -1.595 1.00 88.75 123 SER A N 1
ATOM 935 C CA . SER A 1 123 ? -7.839 2.090 -0.831 1.00 88.75 123 SER A CA 1
ATOM 936 C C . SER A 1 123 ? -8.785 1.271 -1.711 1.00 88.75 123 SER A C 1
ATOM 938 O O . SER A 1 123 ? -8.671 1.265 -2.937 1.00 88.75 123 SER A O 1
ATOM 940 N N . ALA A 1 124 ? -9.730 0.547 -1.107 1.00 89.88 124 ALA A N 1
ATOM 941 C CA . ALA A 1 124 ? -10.765 -0.130 -1.883 1.00 89.88 124 ALA A CA 1
ATOM 942 C C . ALA A 1 124 ? -11.535 0.857 -2.782 1.00 89.88 124 ALA A C 1
ATOM 944 O O . ALA A 1 124 ? -11.986 1.904 -2.319 1.00 89.88 124 ALA A O 1
ATOM 945 N N . GLY A 1 125 ? -11.707 0.490 -4.053 1.00 91.50 125 GLY A N 1
ATOM 946 C CA . GLY A 1 125 ? -12.288 1.331 -5.104 1.00 91.50 125 GLY A CA 1
ATOM 947 C C . GLY A 1 125 ? -11.256 2.052 -5.979 1.00 91.50 125 GLY A C 1
ATOM 948 O O . GLY A 1 125 ? -11.577 2.396 -7.120 1.00 91.50 125 GLY A O 1
ATOM 949 N N . ASP A 1 126 ? -10.018 2.225 -5.502 1.00 93.69 126 ASP A N 1
ATOM 950 C CA . ASP A 1 126 ? -8.908 2.704 -6.333 1.00 93.69 126 AS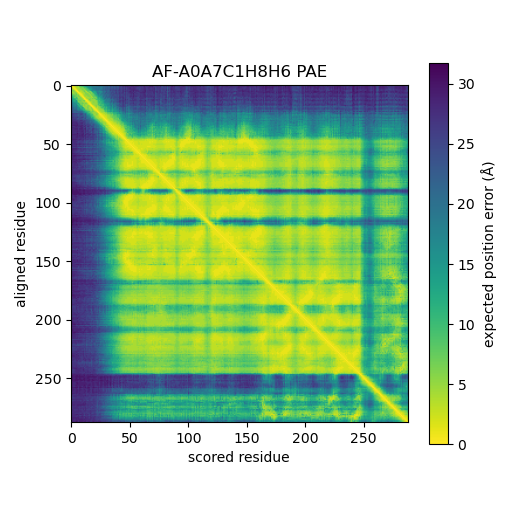P A CA 1
ATOM 951 C C . ASP A 1 126 ? -8.525 1.658 -7.383 1.00 93.69 126 ASP A C 1
ATOM 953 O O . ASP A 1 126 ? -8.937 0.500 -7.323 1.00 93.69 126 ASP A O 1
ATOM 957 N N . LEU A 1 127 ? -7.724 2.048 -8.369 1.00 95.06 127 LEU A N 1
ATOM 958 C CA . LEU A 1 127 ? -7.204 1.107 -9.358 1.00 95.06 127 LEU A CA 1
ATOM 959 C C . LEU A 1 127 ? -5.777 0.732 -8.996 1.00 95.06 127 LEU A C 1
ATOM 961 O O . LEU A 1 127 ? -4.958 1.619 -8.793 1.00 95.06 127 LEU A O 1
ATOM 965 N N . VAL A 1 128 ? -5.458 -0.557 -8.961 1.00 96.00 128 VAL A N 1
ATOM 966 C CA . VAL A 1 128 ? -4.120 -1.069 -8.639 1.00 96.00 128 VAL A CA 1
ATOM 967 C C . VAL A 1 128 ? -3.634 -2.033 -9.710 1.00 96.00 128 VAL A C 1
ATOM 969 O O . VAL A 1 128 ? -4.420 -2.726 -10.352 1.00 96.00 128 VAL A O 1
ATOM 972 N N . GLY A 1 129 ? -2.322 -2.099 -9.899 1.00 96.31 129 GLY A N 1
ATOM 973 C CA . GLY A 1 129 ? -1.688 -3.051 -10.799 1.00 96.31 129 GLY A CA 1
ATOM 974 C C . GLY A 1 129 ? -0.285 -3.392 -10.342 1.00 96.31 129 GLY A C 1
ATOM 975 O O . GLY A 1 129 ? 0.432 -2.566 -9.778 1.00 96.31 129 GLY A O 1
ATOM 976 N N . LEU A 1 130 ? 0.100 -4.631 -10.606 1.00 95.56 130 LEU A N 1
ATOM 977 C CA . LEU A 1 130 ? 1.425 -5.163 -10.339 1.00 95.56 130 LEU A CA 1
ATOM 978 C C . LEU A 1 130 ? 1.970 -5.668 -11.667 1.00 95.56 130 LEU A C 1
ATOM 980 O O . LEU A 1 130 ? 1.266 -6.351 -12.407 1.00 95.56 130 LEU A O 1
ATOM 984 N N . TYR A 1 131 ? 3.206 -5.318 -12.012 1.00 96.62 131 TYR A N 1
ATOM 985 C CA . TYR A 1 131 ? 3.762 -5.791 -13.278 1.00 96.62 131 TYR A CA 1
ATOM 986 C C . TYR A 1 131 ? 3.827 -7.333 -13.300 1.00 96.62 131 TYR A C 1
ATOM 988 O O . TYR A 1 131 ? 4.115 -7.977 -12.294 1.00 96.62 131 TYR A O 1
ATOM 996 N N . GLY A 1 132 ? 3.528 -7.954 -14.441 1.00 95.50 132 GLY A N 1
ATOM 997 C CA . GLY A 1 132 ? 3.641 -9.407 -14.630 1.00 95.50 132 GLY A CA 1
ATOM 998 C C . GLY A 1 132 ? 2.621 -10.301 -13.902 1.00 95.50 132 GLY A C 1
ATOM 999 O O . GLY A 1 132 ? 2.649 -11.507 -14.134 1.00 95.50 132 GLY A O 1
ATOM 1000 N N . VAL A 1 133 ? 1.723 -9.760 -13.069 1.00 95.00 133 VAL A N 1
ATOM 1001 C CA . VAL A 1 133 ? 0.638 -10.503 -12.390 1.00 95.00 133 VAL A CA 1
ATOM 1002 C C . VAL A 1 133 ? -0.640 -9.656 -12.330 1.00 95.00 133 VAL A C 1
ATOM 1004 O O . VAL A 1 133 ? -0.621 -8.474 -12.653 1.00 95.00 133 VAL A O 1
ATOM 1007 N N . THR A 1 134 ? -1.779 -10.238 -11.950 1.00 94.06 134 THR A N 1
ATOM 1008 C CA . THR A 1 134 ? -3.026 -9.482 -11.726 1.00 94.06 134 THR A CA 1
ATOM 1009 C C . THR A 1 134 ? -3.381 -9.515 -10.249 1.00 94.06 134 THR A C 1
ATOM 1011 O O . THR A 1 134 ? -3.462 -10.593 -9.670 1.00 94.06 134 THR A O 1
ATOM 1014 N N . TRP A 1 135 ? -3.615 -8.347 -9.644 1.00 91.56 135 TRP A N 1
ATOM 1015 C CA . TRP A 1 135 ? -4.073 -8.257 -8.255 1.00 91.56 135 TRP A CA 1
ATOM 1016 C C . TRP A 1 135 ? -5.311 -9.158 -8.024 1.00 91.56 135 TRP A C 1
ATOM 1018 O O . TRP A 1 135 ? -6.227 -9.131 -8.853 1.00 91.56 135 TRP A O 1
ATOM 1028 N N . PRO A 1 136 ? -5.365 -9.952 -6.933 1.00 93.19 136 PRO A N 1
ATOM 1029 C CA . PRO A 1 136 ? -4.487 -9.929 -5.754 1.00 93.19 136 PRO A CA 1
ATOM 1030 C C . PRO A 1 136 ? -3.184 -10.736 -5.836 1.00 93.19 136 PRO A C 1
ATOM 1032 O O . PRO A 1 136 ? -2.406 -10.726 -4.884 1.00 93.19 136 PRO A O 1
ATOM 1035 N N . GLU A 1 137 ? -2.888 -11.396 -6.956 1.00 90.25 137 GLU A N 1
ATOM 1036 C CA . GLU A 1 137 ? -1.647 -12.162 -7.087 1.00 90.25 137 GLU A CA 1
ATOM 1037 C C . GLU A 1 137 ? -0.405 -11.275 -6.929 1.00 90.25 137 GLU A C 1
ATOM 1039 O O . GLU A 1 137 ? -0.395 -10.104 -7.308 1.00 90.25 137 GLU A O 1
ATOM 1044 N N . GLN A 1 138 ? 0.666 -11.857 -6.388 1.00 87.44 138 GLN A N 1
ATOM 1045 C CA . GLN A 1 138 ? 1.925 -11.166 -6.112 1.00 87.44 138 GLN A CA 1
ATOM 1046 C C . GLN A 1 138 ? 3.064 -11.780 -6.928 1.00 87.44 138 GLN A C 1
ATOM 1048 O O . GLN A 1 138 ? 3.161 -13.015 -7.015 1.00 87.44 138 GLN A O 1
ATOM 1053 N N . PRO A 1 139 ? 3.969 -10.960 -7.490 1.00 89.88 139 PRO A N 1
ATOM 1054 C CA . PRO A 1 139 ? 5.151 -11.487 -8.149 1.00 89.88 139 PRO A CA 1
ATOM 1055 C C . PRO A 1 139 ? 6.045 -12.188 -7.114 1.00 89.88 139 PRO A C 1
ATOM 1057 O O . PRO A 1 139 ? 6.326 -11.656 -6.043 1.00 89.88 139 PRO A O 1
ATOM 1060 N N . GLN A 1 140 ? 6.494 -13.404 -7.432 1.00 87.38 140 GLN A N 1
ATOM 1061 C CA . GLN A 1 140 ? 7.301 -14.229 -6.516 1.00 87.38 140 GLN A CA 1
ATOM 1062 C C . GLN A 1 140 ? 8.763 -13.758 -6.401 1.00 87.38 140 GLN A C 1
ATOM 1064 O O . GLN A 1 140 ? 9.496 -14.201 -5.519 1.00 87.38 140 GLN A O 1
ATOM 1069 N N . SER A 1 141 ? 9.195 -12.893 -7.316 1.00 91.38 141 SER A N 1
ATOM 1070 C CA . SER A 1 141 ? 10.517 -12.274 -7.364 1.00 91.38 141 SER A CA 1
ATOM 1071 C C . SER A 1 141 ? 10.433 -10.941 -8.101 1.00 91.38 141 SER A C 1
ATOM 1073 O O . SER A 1 141 ? 9.444 -10.681 -8.791 1.00 91.38 141 SER A O 1
ATOM 1075 N N . GLN A 1 142 ? 11.488 -10.127 -8.001 1.00 93.56 142 GLN A N 1
ATOM 1076 C CA . GLN A 1 142 ? 11.650 -8.927 -8.824 1.00 93.56 142 GLN A CA 1
ATOM 1077 C C . GLN A 1 142 ? 11.415 -9.294 -10.294 1.00 93.56 142 GLN A C 1
ATOM 1079 O O . GLN A 1 142 ? 11.923 -10.304 -10.789 1.00 93.56 142 GLN A O 1
ATOM 1084 N N . ASN A 1 143 ? 10.584 -8.507 -10.964 1.00 92.62 143 ASN A N 1
ATOM 1085 C CA . ASN A 1 143 ? 10.045 -8.803 -12.288 1.00 92.62 143 ASN A CA 1
ATOM 1086 C C . ASN A 1 143 ? 10.474 -7.773 -13.340 1.00 92.62 143 ASN A C 1
ATOM 1088 O O . ASN A 1 143 ? 10.217 -7.974 -14.523 1.00 92.62 143 ASN A O 1
ATOM 1092 N N . ILE A 1 144 ? 11.177 -6.718 -12.931 1.00 96.25 144 ILE A N 1
ATOM 1093 C CA . ILE A 1 144 ? 11.819 -5.741 -13.808 1.00 96.25 144 ILE A CA 1
ATOM 1094 C C . ILE A 1 144 ? 13.327 -5.846 -13.642 1.00 96.25 144 ILE A C 1
ATOM 1096 O O . ILE A 1 144 ? 13.828 -5.930 -12.526 1.00 96.25 144 ILE A O 1
ATOM 1100 N N . THR A 1 145 ? 14.048 -5.802 -14.760 1.00 97.19 145 THR A N 1
ATOM 1101 C CA . THR A 1 145 ? 15.497 -5.583 -14.788 1.00 97.19 145 THR A CA 1
ATOM 1102 C C . THR A 1 145 ? 15.763 -4.299 -15.558 1.00 97.19 145 THR A C 1
ATOM 1104 O O . THR A 1 145 ? 15.214 -4.113 -16.645 1.00 97.19 145 THR A O 1
ATOM 1107 N N . VAL A 1 146 ? 16.555 -3.405 -14.973 1.00 97.38 146 VAL A N 1
ATOM 1108 C CA . VAL A 1 146 ? 16.989 -2.152 -15.593 1.00 97.38 146 VAL A CA 1
ATOM 1109 C C . VAL A 1 146 ? 18.486 -2.239 -15.829 1.00 97.38 146 VAL A C 1
ATOM 1111 O O . VAL A 1 146 ? 19.257 -2.370 -14.878 1.00 97.38 146 VAL A O 1
ATOM 1114 N N . GLU A 1 147 ? 18.876 -2.156 -17.095 1.00 96.81 147 GLU A N 1
ATOM 1115 C CA . GLU A 1 147 ? 20.265 -2.201 -17.550 1.00 96.81 147 GLU A CA 1
ATOM 1116 C C . GLU A 1 147 ? 20.759 -0.796 -17.930 1.00 96.81 147 GLU A C 1
ATOM 1118 O O . GLU A 1 147 ? 19.970 0.119 -18.189 1.00 96.81 147 GLU A O 1
ATOM 1123 N N . ASP A 1 148 ? 22.079 -0.600 -17.922 1.00 96.50 148 ASP A N 1
ATOM 1124 C CA . ASP A 1 148 ? 22.686 0.718 -18.136 1.00 96.50 148 ASP A CA 1
ATOM 1125 C C . ASP A 1 148 ? 22.431 1.221 -19.563 1.00 96.50 148 ASP A C 1
ATOM 1127 O O . ASP A 1 148 ? 22.764 0.561 -20.547 1.00 96.50 148 ASP A O 1
ATOM 1131 N N . GLY A 1 149 ? 21.834 2.408 -19.676 1.00 93.62 149 GLY A N 1
ATOM 1132 C CA . GLY A 1 149 ? 21.473 3.030 -20.947 1.00 93.62 149 GLY A CA 1
ATOM 1133 C C . GLY A 1 149 ? 20.274 2.404 -21.671 1.00 93.62 149 GLY A C 1
ATOM 1134 O O . GLY A 1 149 ? 19.946 2.863 -22.768 1.00 93.62 149 GLY A O 1
ATOM 1135 N N . GLU A 1 150 ? 19.610 1.398 -21.094 1.00 96.38 150 GLU A N 1
ATOM 1136 C CA . GLU A 1 150 ? 18.463 0.725 -21.712 1.00 96.38 150 GLU A CA 1
ATOM 1137 C C . GLU A 1 150 ? 17.111 1.264 -21.214 1.00 96.38 150 GLU A C 1
ATOM 1139 O O . GLU A 1 150 ? 16.991 1.817 -20.118 1.00 96.38 150 GLU A O 1
ATOM 1144 N N . ILE A 1 151 ? 16.075 1.094 -22.046 1.00 95.25 151 ILE A N 1
ATOM 1145 C CA . ILE A 1 151 ? 14.679 1.362 -21.685 1.00 95.25 151 ILE A CA 1
ATOM 1146 C C . ILE A 1 151 ? 13.947 0.024 -21.580 1.00 95.25 151 ILE A C 1
ATOM 1148 O O . ILE A 1 151 ? 13.736 -0.653 -22.588 1.00 95.25 151 ILE A O 1
ATOM 1152 N N . THR A 1 152 ? 13.506 -0.320 -20.376 1.00 95.25 152 THR A N 1
ATOM 1153 C CA . THR A 1 152 ? 12.674 -1.495 -20.113 1.00 95.25 152 THR A CA 1
ATOM 1154 C C . THR A 1 152 ? 11.203 -1.130 -20.314 1.00 95.25 152 THR A C 1
ATOM 1156 O O . THR A 1 152 ? 10.692 -0.226 -19.652 1.00 95.25 152 THR A O 1
ATOM 1159 N N . ILE A 1 153 ? 10.517 -1.816 -21.237 1.00 95.19 153 ILE A N 1
ATOM 1160 C CA . ILE A 1 153 ? 9.089 -1.592 -21.508 1.00 95.19 153 ILE A CA 1
ATOM 1161 C C . ILE A 1 153 ? 8.230 -2.497 -20.621 1.00 95.19 153 ILE A C 1
ATOM 1163 O O . ILE A 1 153 ? 8.383 -3.717 -20.665 1.00 95.19 153 ILE A O 1
ATOM 1167 N N . THR A 1 154 ? 7.321 -1.910 -19.844 1.00 93.94 154 THR A N 1
ATOM 1168 C CA . THR A 1 154 ? 6.469 -2.614 -18.879 1.00 93.94 154 THR A CA 1
ATOM 1169 C C . THR A 1 154 ? 5.040 -2.081 -18.917 1.00 93.94 154 THR A C 1
ATOM 1171 O O . THR A 1 154 ? 4.714 -1.085 -18.267 1.00 93.94 154 THR A O 1
ATOM 1174 N N . ASP A 1 155 ? 4.176 -2.753 -19.669 1.00 96.06 155 ASP A N 1
ATOM 1175 C CA . ASP A 1 155 ? 2.747 -2.450 -19.663 1.00 96.06 155 ASP A CA 1
ATOM 1176 C C . ASP A 1 155 ? 2.078 -3.071 -18.431 1.00 96.06 155 ASP A C 1
ATOM 1178 O O . ASP A 1 155 ? 2.362 -4.213 -18.056 1.00 96.06 155 ASP A O 1
ATOM 1182 N N . VAL A 1 156 ? 1.189 -2.314 -17.786 1.00 96.69 156 VAL A N 1
ATOM 1183 C CA . VAL A 1 156 ? 0.505 -2.728 -16.555 1.00 96.69 156 VAL A CA 1
ATOM 1184 C C . VAL A 1 156 ? -1.000 -2.625 -16.758 1.00 96.69 156 VAL A C 1
ATOM 1186 O O . VAL A 1 156 ? -1.531 -1.569 -17.100 1.00 96.69 156 VAL A O 1
ATOM 1189 N N . THR A 1 157 ? -1.698 -3.737 -16.529 1.00 95.88 157 THR A N 1
ATOM 1190 C CA . THR A 1 157 ? -3.163 -3.748 -16.455 1.00 95.88 157 THR A CA 1
ATOM 1191 C C . THR A 1 157 ? -3.589 -3.480 -15.021 1.00 95.88 157 THR A C 1
ATOM 1193 O O . THR A 1 157 ? -3.110 -4.131 -14.093 1.00 95.88 157 THR A O 1
ATOM 1196 N N . LEU A 1 158 ? -4.479 -2.511 -14.851 1.00 96.31 158 LEU A N 1
ATOM 1197 C CA . LEU A 1 158 ? -5.035 -2.125 -13.566 1.00 96.31 158 LEU A CA 1
ATOM 1198 C C . LEU A 1 158 ? -6.369 -2.839 -13.330 1.00 96.31 158 LEU A C 1
ATOM 1200 O O . LEU A 1 158 ? -7.113 -3.121 -14.269 1.00 96.31 158 LEU A O 1
ATOM 1204 N N . VAL A 1 159 ? -6.688 -3.091 -12.067 1.00 95.88 159 VAL A N 1
ATOM 1205 C CA . VAL A 1 159 ? -7.979 -3.617 -11.606 1.00 95.88 159 VAL A CA 1
ATOM 1206 C C . VAL A 1 159 ? -8.453 -2.828 -10.393 1.00 95.88 159 VAL A C 1
ATOM 1208 O O . VAL A 1 159 ? -7.657 -2.160 -9.740 1.00 95.88 159 VAL A O 1
ATOM 1211 N N . GLU A 1 160 ? -9.746 -2.893 -10.089 1.00 95.00 160 GLU A N 1
ATOM 1212 C CA . GLU A 1 160 ? -10.292 -2.266 -8.885 1.00 95.00 160 GLU A CA 1
ATOM 1213 C C . GLU A 1 160 ? -9.760 -2.969 -7.627 1.00 95.00 160 GLU A C 1
ATOM 1215 O O . GLU A 1 160 ? -9.847 -4.193 -7.484 1.00 95.00 160 GLU A O 1
ATOM 1220 N N . ALA A 1 161 ? -9.179 -2.183 -6.727 1.00 93.75 161 ALA A N 1
ATOM 1221 C CA . ALA A 1 161 ? -8.723 -2.613 -5.423 1.00 93.75 161 ALA A CA 1
ATOM 1222 C C . ALA A 1 161 ? -9.918 -2.9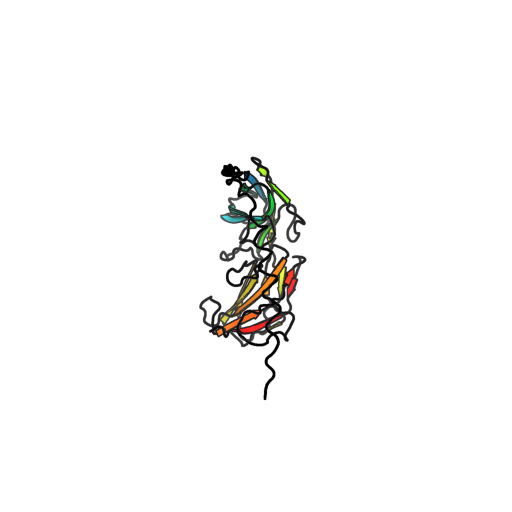42 -4.526 1.00 93.75 161 ALA A C 1
ATOM 1224 O O . ALA A 1 161 ? -10.943 -2.260 -4.532 1.00 93.75 161 ALA A O 1
ATOM 1225 N N . PHE A 1 162 ? -9.755 -3.956 -3.686 1.00 92.38 162 PHE A N 1
ATOM 1226 C CA . PHE A 1 162 ? -10.712 -4.309 -2.647 1.00 92.38 162 PHE A CA 1
ATOM 1227 C C . PHE A 1 162 ? -9.971 -4.508 -1.332 1.00 92.38 162 PHE A C 1
ATOM 1229 O O . PHE A 1 162 ? -8.821 -4.949 -1.323 1.00 92.38 162 PHE A O 1
ATOM 1236 N N . ASP A 1 163 ? -10.636 -4.196 -0.222 1.00 91.00 163 ASP A N 1
ATOM 1237 C CA . ASP A 1 163 ? -10.060 -4.415 1.099 1.00 91.00 163 ASP A CA 1
ATOM 1238 C C . ASP A 1 163 ? -9.805 -5.911 1.306 1.00 91.00 163 ASP A C 1
ATOM 1240 O O . ASP A 1 163 ? -10.703 -6.747 1.175 1.00 91.00 163 ASP A O 1
ATOM 1244 N N . ASN A 1 164 ? -8.569 -6.244 1.651 1.00 87.06 164 ASN A N 1
ATOM 1245 C CA . ASN A 1 164 ? -8.100 -7.611 1.833 1.00 87.06 164 ASN A CA 1
ATOM 1246 C C . ASN A 1 164 ? -7.787 -7.963 3.289 1.00 87.06 164 ASN A C 1
ATOM 1248 O O . ASN A 1 164 ? -7.468 -9.109 3.609 1.00 87.06 164 ASN A O 1
ATOM 1252 N N . ILE A 1 165 ? -7.898 -6.995 4.187 1.00 86.44 165 ILE A N 1
ATOM 1253 C CA . ILE A 1 165 ? -7.855 -7.209 5.624 1.00 86.44 165 ILE A CA 1
ATOM 1254 C C . ILE A 1 165 ? -9.229 -6.8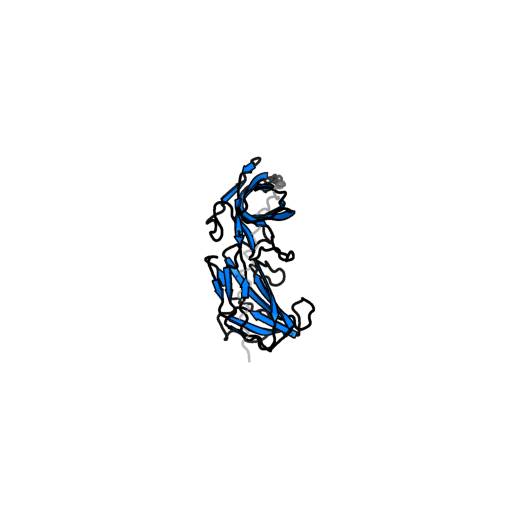49 6.150 1.00 86.44 165 ILE A C 1
ATOM 1256 O O . ILE A 1 165 ? -9.717 -5.746 5.926 1.00 86.44 165 ILE A O 1
ATOM 1260 N N . VAL A 1 166 ? -9.854 -7.771 6.866 1.00 87.94 166 VAL A N 1
ATOM 1261 C CA . VAL A 1 166 ? -11.146 -7.554 7.512 1.00 87.94 166 VAL A CA 1
ATOM 1262 C C . VAL A 1 166 ? -11.038 -7.911 8.983 1.00 87.94 166 VAL A C 1
ATOM 1264 O O . VAL A 1 166 ? -10.336 -8.847 9.365 1.00 87.94 166 VAL A O 1
ATOM 1267 N N . GLY A 1 167 ? -11.742 -7.179 9.831 1.00 84.94 167 GLY A N 1
ATOM 1268 C CA . GLY A 1 167 ? -11.761 -7.465 11.255 1.00 84.94 167 GLY A CA 1
ATOM 1269 C C . GLY A 1 167 ? -12.870 -6.732 11.984 1.00 84.94 167 GLY A C 1
ATOM 1270 O O . GLY A 1 167 ? -13.771 -6.158 11.375 1.00 84.94 167 GLY A O 1
ATOM 1271 N N . GLY A 1 168 ? -12.798 -6.764 13.313 1.00 74.50 168 GLY A N 1
ATOM 1272 C CA . GLY A 1 168 ? -13.636 -5.917 14.165 1.00 74.50 168 GLY A CA 1
ATOM 1273 C C . GLY A 1 168 ? -14.876 -6.582 14.753 1.00 74.50 168 GLY A C 1
ATOM 1274 O O . GLY A 1 168 ? -15.656 -5.901 15.420 1.00 74.50 168 GLY A O 1
ATOM 1275 N N . ALA A 1 169 ? -15.025 -7.902 14.580 1.00 69.50 169 ALA A N 1
ATOM 1276 C CA . ALA A 1 169 ? -16.040 -8.680 15.293 1.00 69.50 169 ALA A CA 1
ATOM 1277 C C . ALA A 1 169 ? -15.968 -8.415 16.809 1.00 69.50 169 ALA A C 1
ATOM 1279 O O . ALA A 1 169 ? -16.994 -8.102 17.410 1.00 69.50 169 ALA A O 1
ATOM 1280 N N . ASP A 1 170 ? -14.750 -8.393 17.365 1.00 72.88 170 ASP A N 1
ATOM 1281 C CA . ASP A 1 170 ? -14.486 -8.163 18.789 1.00 72.88 170 ASP A CA 1
ATOM 1282 C C . ASP A 1 170 ? -13.669 -6.880 19.047 1.00 72.88 170 ASP A C 1
ATOM 1284 O O . ASP A 1 170 ? -12.782 -6.854 19.907 1.00 72.88 170 ASP A O 1
ATOM 1288 N N . LEU A 1 171 ? -13.919 -5.797 18.298 1.00 80.38 171 LEU A N 1
ATOM 1289 C CA . LEU A 1 171 ? -13.330 -4.499 18.644 1.00 80.38 171 LEU A CA 1
ATOM 1290 C C . LEU A 1 171 ? -13.968 -3.985 19.937 1.00 80.38 171 LEU A C 1
ATOM 1292 O O . LEU A 1 171 ? -15.129 -3.586 19.945 1.00 80.38 171 LEU A O 1
ATOM 1296 N N . THR A 1 172 ? -13.203 -3.983 21.030 1.00 81.38 172 THR A N 1
ATOM 1297 C CA . THR A 1 172 ? -13.698 -3.554 22.345 1.00 81.38 172 THR A CA 1
ATOM 1298 C C . THR A 1 172 ? -13.045 -2.240 22.749 1.00 81.38 172 THR A C 1
ATOM 1300 O O . THR A 1 172 ? -11.834 -2.184 22.979 1.00 81.38 172 THR A O 1
ATOM 1303 N N . LEU A 1 173 ? -13.859 -1.189 22.858 1.00 84.31 173 LEU A N 1
ATOM 1304 C CA . LEU A 1 173 ? -13.439 0.098 23.407 1.00 84.31 173 LEU A CA 1
ATOM 1305 C C . LEU A 1 173 ? -13.335 0.031 24.935 1.00 84.31 173 LEU A C 1
ATOM 1307 O O . LEU A 1 173 ? -14.099 -0.684 25.584 1.00 84.31 173 LEU A O 1
ATOM 1311 N N . TYR A 1 174 ? -12.411 0.805 25.509 1.00 84.12 174 TYR A N 1
ATOM 1312 C CA . TYR A 1 174 ? -12.276 0.928 26.965 1.00 84.12 174 TYR A CA 1
ATOM 1313 C C . TYR A 1 174 ? -13.533 1.547 27.597 1.00 84.12 174 TYR A C 1
ATOM 1315 O O . TYR A 1 174 ? -14.013 1.081 28.630 1.00 84.12 174 TYR A O 1
ATOM 1323 N N . GLU A 1 175 ? -14.089 2.567 26.944 1.00 86.81 175 GLU A N 1
ATOM 1324 C CA . GLU A 1 175 ? -15.368 3.187 27.279 1.00 86.81 175 GLU A CA 1
ATOM 1325 C C . GLU A 1 175 ? -16.070 3.678 25.996 1.00 86.81 175 GLU A C 1
ATOM 1327 O O . GLU A 1 175 ? -15.403 3.886 24.978 1.00 86.81 175 GLU A O 1
ATOM 1332 N N . PRO A 1 176 ? -17.407 3.845 25.995 1.00 89.44 176 PRO A N 1
ATOM 1333 C CA . PRO A 1 176 ? -18.123 4.386 24.842 1.00 89.44 176 PRO A CA 1
ATOM 1334 C C . PRO A 1 176 ? -17.652 5.802 24.492 1.00 89.44 176 PRO A C 1
ATOM 1336 O O . PRO A 1 176 ? -17.600 6.670 25.360 1.00 89.44 176 PRO A O 1
ATOM 1339 N N . ALA A 1 177 ? -17.385 6.051 23.210 1.00 92.06 177 ALA A N 1
ATOM 1340 C CA . ALA A 1 177 ? -16.899 7.341 22.719 1.00 92.06 177 ALA A CA 1
ATOM 1341 C C . ALA A 1 177 ? -17.701 7.838 21.494 1.00 92.06 177 ALA A C 1
ATOM 1343 O O . ALA A 1 177 ? -17.128 8.042 20.425 1.00 92.06 177 ALA A O 1
ATOM 1344 N N . PRO A 1 178 ? -19.033 8.015 21.604 1.00 94.44 178 PRO A N 1
ATOM 1345 C CA . PRO A 1 178 ? -19.860 8.426 20.471 1.00 94.44 178 PRO A CA 1
ATOM 1346 C C . PRO A 1 178 ? -19.432 9.787 19.907 1.00 94.44 178 PRO A C 1
ATOM 1348 O O . PRO A 1 178 ? -19.113 10.720 20.647 1.00 94.44 178 PRO A O 1
ATOM 1351 N N . GLY A 1 179 ? -19.442 9.898 18.580 1.00 94.06 179 GLY A N 1
ATOM 1352 C CA . GLY A 1 179 ? -19.013 11.078 17.832 1.00 94.06 179 GLY A CA 1
ATOM 1353 C C . GLY A 1 179 ? -17.497 11.270 17.758 1.00 94.06 179 GLY A C 1
ATOM 1354 O O . GLY A 1 179 ? -17.056 12.251 17.161 1.00 94.06 179 GLY A O 1
ATOM 1355 N N . LYS A 1 180 ? -16.699 10.373 18.354 1.00 93.94 180 LYS A N 1
ATOM 1356 C CA . LYS A 1 180 ? -15.235 10.392 18.248 1.00 93.94 180 LYS A CA 1
ATOM 1357 C C . LYS A 1 180 ? -14.753 9.616 17.035 1.00 93.94 180 LYS A C 1
ATOM 1359 O O . LYS A 1 180 ? -15.453 8.747 16.518 1.00 93.94 180 LYS A O 1
ATOM 1364 N N . GLU A 1 181 ? -13.561 9.962 16.571 1.00 92.88 181 GLU A N 1
ATOM 1365 C CA . GLU A 1 181 ? -12.916 9.299 15.446 1.00 92.88 181 GLU A CA 1
ATOM 1366 C C . GLU A 1 181 ? -12.047 8.149 15.962 1.00 92.88 181 GLU A C 1
ATOM 1368 O O . GLU A 1 181 ? -11.136 8.356 16.763 1.00 92.88 181 GLU A O 1
ATOM 1373 N N . LEU A 1 182 ? -12.334 6.936 15.498 1.00 91.75 182 LEU A N 1
ATOM 1374 C CA . LEU A 1 182 ? -11.448 5.790 15.602 1.00 91.75 182 LEU A CA 1
ATOM 1375 C C . LEU A 1 182 ? -10.601 5.714 14.334 1.00 91.75 182 LEU A C 1
ATOM 1377 O O . LEU A 1 182 ? -11.132 5.577 13.232 1.00 91.75 182 LEU A O 1
ATOM 1381 N N . ARG A 1 183 ? -9.283 5.734 14.502 1.00 91.12 183 ARG A N 1
ATOM 1382 C CA . ARG A 1 183 ? -8.318 5.490 13.433 1.00 91.12 183 ARG A CA 1
ATOM 1383 C C . ARG A 1 183 ? -7.709 4.112 13.608 1.00 91.12 183 ARG A C 1
ATOM 1385 O O . ARG A 1 183 ? -7.330 3.746 14.716 1.00 91.12 183 ARG A O 1
ATOM 1392 N N . ILE A 1 184 ? -7.626 3.352 12.527 1.00 90.19 184 ILE A N 1
ATOM 1393 C CA . ILE A 1 184 ? -7.015 2.025 12.471 1.00 90.19 184 ILE A CA 1
ATOM 1394 C C . ILE A 1 184 ? -5.905 2.087 11.431 1.00 90.19 184 ILE A C 1
ATOM 1396 O O . ILE A 1 184 ? -6.129 2.537 10.308 1.00 90.19 184 ILE A O 1
ATOM 1400 N N . VAL A 1 185 ? -4.713 1.649 11.815 1.00 88.62 185 VAL A N 1
ATOM 1401 C CA . VAL A 1 185 ? -3.494 1.745 11.019 1.00 88.62 185 VAL A CA 1
ATOM 1402 C C . VAL A 1 185 ? -2.844 0.383 10.917 1.00 88.62 185 VAL A C 1
ATOM 1404 O O . VAL A 1 185 ? -2.635 -0.298 11.922 1.00 88.62 185 VAL A O 1
ATOM 1407 N N . LEU A 1 186 ? -2.520 0.022 9.682 1.00 87.31 186 LEU A N 1
ATOM 1408 C CA . LEU A 1 186 ? -1.627 -1.067 9.344 1.00 87.31 186 LEU A CA 1
ATOM 1409 C C . LEU A 1 186 ? -0.260 -0.476 8.993 1.00 87.31 186 LEU A C 1
ATOM 1411 O O . LEU A 1 186 ? -0.172 0.399 8.133 1.00 87.31 186 LEU A O 1
ATOM 1415 N N . ASP A 1 187 ? 0.792 -0.958 9.637 1.00 87.00 187 ASP A N 1
ATOM 1416 C CA . ASP A 1 187 ? 2.142 -0.399 9.555 1.00 87.00 187 ASP A CA 1
ATOM 1417 C C . ASP A 1 187 ? 3.165 -1.498 9.240 1.00 87.00 187 ASP A C 1
ATOM 1419 O O . ASP A 1 187 ? 3.118 -2.571 9.839 1.00 87.00 187 ASP A O 1
ATOM 1423 N N . HIS A 1 188 ? 4.071 -1.253 8.292 1.00 81.31 188 HIS A N 1
ATOM 1424 C CA . HIS A 1 188 ? 5.200 -2.143 7.968 1.00 81.31 188 HIS A CA 1
ATOM 1425 C C . HIS A 1 188 ? 6.395 -1.948 8.911 1.00 81.31 188 HIS A C 1
ATOM 1427 O O . HIS A 1 188 ? 7.250 -2.823 9.041 1.00 81.31 188 HIS A O 1
ATOM 1433 N N . GLY A 1 189 ? 6.498 -0.775 9.535 1.00 74.50 189 GLY A N 1
ATOM 1434 C CA . GLY A 1 189 ? 7.630 -0.379 10.356 1.00 74.50 189 GLY A CA 1
ATOM 1435 C C . GLY A 1 189 ? 7.449 -0.781 11.813 1.00 74.50 189 GLY A C 1
ATOM 1436 O O . GLY A 1 189 ? 6.382 -0.626 12.393 1.00 74.50 189 GLY A O 1
ATOM 1437 N N . SER A 1 190 ? 8.526 -1.250 12.445 1.00 67.62 190 SER A N 1
ATOM 1438 C CA . SER A 1 190 ? 8.567 -1.403 13.906 1.00 67.62 190 SER A CA 1
ATOM 1439 C C . SER A 1 190 ? 8.828 -0.081 14.635 1.00 67.62 190 SER A C 1
ATOM 1441 O O . SER A 1 190 ? 8.871 -0.069 15.864 1.00 67.62 190 SER A O 1
ATOM 1443 N N . ASP A 1 191 ? 9.113 0.994 13.892 1.00 71.56 191 ASP A N 1
ATOM 1444 C CA . ASP A 1 191 ? 9.439 2.310 14.433 1.00 71.56 191 ASP A CA 1
ATOM 1445 C C . ASP A 1 191 ? 8.175 3.182 14.523 1.00 71.56 191 ASP A C 1
ATOM 1447 O O . ASP A 1 191 ? 7.718 3.705 13.505 1.00 71.56 191 ASP A O 1
ATOM 1451 N N . PRO A 1 192 ? 7.606 3.371 15.726 1.00 65.31 192 PRO A N 1
ATOM 1452 C CA . PRO A 1 192 ? 6.413 4.190 15.897 1.00 65.31 192 PRO A CA 1
ATOM 1453 C C . PRO A 1 192 ? 6.666 5.689 15.662 1.00 65.31 192 PRO A C 1
ATOM 1455 O O . PRO A 1 192 ? 5.701 6.441 15.542 1.00 65.31 192 PRO A O 1
ATOM 1458 N N . GLU A 1 193 ? 7.924 6.151 15.622 1.00 69.44 193 GLU A N 1
ATOM 1459 C CA . GLU A 1 193 ? 8.252 7.556 15.335 1.00 69.44 193 GLU A CA 1
ATOM 1460 C C . GLU A 1 193 ? 8.246 7.860 13.829 1.00 69.44 193 GLU A C 1
ATOM 1462 O O . GLU A 1 193 ? 8.110 9.020 13.436 1.00 69.44 193 GLU A O 1
ATOM 1467 N N . ASN A 1 194 ? 8.350 6.829 12.986 1.00 71.31 194 ASN A N 1
ATOM 1468 C CA . ASN A 1 194 ? 8.316 6.947 11.533 1.00 71.31 194 ASN A CA 1
ATOM 1469 C C . ASN A 1 194 ? 7.483 5.807 10.920 1.00 71.31 194 ASN A C 1
ATOM 1471 O O . ASN A 1 194 ? 8.047 4.865 10.352 1.00 71.31 194 ASN A O 1
ATOM 1475 N N . PRO A 1 195 ? 6.145 5.867 11.059 1.00 73.50 195 PRO A N 1
ATOM 1476 C CA . PRO A 1 195 ? 5.278 4.780 10.635 1.00 73.50 195 PRO A CA 1
ATOM 1477 C C . PRO A 1 195 ? 5.353 4.589 9.117 1.00 73.50 195 PRO A C 1
ATOM 1479 O O . PRO A 1 195 ? 5.156 5.524 8.332 1.00 73.50 195 PRO A O 1
ATOM 1482 N N . SER A 1 196 ? 5.587 3.352 8.684 1.00 83.38 196 SER A N 1
ATOM 1483 C CA . SER A 1 196 ? 5.468 2.956 7.281 1.00 83.38 196 SER A CA 1
ATOM 1484 C C . SER A 1 196 ? 4.030 2.508 7.042 1.00 83.38 196 SER A C 1
ATOM 1486 O O . SER A 1 196 ? 3.726 1.316 6.951 1.00 83.38 196 SER A O 1
ATOM 1488 N N . ILE A 1 197 ? 3.122 3.490 7.019 1.00 85.00 197 ILE A N 1
ATOM 1489 C CA . ILE A 1 197 ? 1.680 3.254 6.900 1.00 85.00 197 ILE A CA 1
ATOM 1490 C C . ILE A 1 197 ? 1.396 2.508 5.595 1.00 85.00 197 ILE A C 1
ATOM 1492 O O . ILE A 1 197 ? 1.575 3.036 4.499 1.00 85.00 197 ILE A O 1
ATOM 1496 N N . ALA A 1 198 ? 0.921 1.277 5.733 1.00 85.38 198 ALA A N 1
ATOM 1497 C CA . ALA A 1 198 ? 0.540 0.399 4.639 1.00 85.38 198 ALA A CA 1
ATOM 1498 C C . ALA A 1 198 ? -0.970 0.397 4.378 1.00 85.38 198 ALA A C 1
ATOM 1500 O O . ALA A 1 198 ? -1.397 0.091 3.269 1.00 85.38 198 ALA A O 1
ATOM 1501 N N . GLY A 1 199 ? -1.764 0.741 5.394 1.00 87.38 199 GLY A N 1
ATOM 1502 C CA . GLY A 1 199 ? -3.216 0.839 5.308 1.00 87.38 199 GLY A CA 1
ATOM 1503 C C . GLY A 1 199 ? -3.776 1.716 6.423 1.00 87.38 199 GLY A C 1
ATOM 1504 O O . GLY A 1 199 ? -3.239 1.755 7.531 1.00 87.38 199 GLY A O 1
ATOM 1505 N N . PHE A 1 200 ? -4.858 2.432 6.132 1.00 88.88 200 PHE A N 1
ATOM 1506 C CA . PHE A 1 200 ? -5.481 3.372 7.060 1.00 88.88 200 PHE A CA 1
ATOM 1507 C C . PHE A 1 200 ? -7.004 3.322 6.940 1.00 88.88 200 PHE A C 1
ATOM 1509 O O . PHE A 1 200 ? -7.551 3.301 5.838 1.00 88.88 200 PHE A O 1
ATOM 1516 N N . LYS A 1 201 ? -7.699 3.355 8.077 1.00 89.81 201 LYS A N 1
ATOM 1517 C CA . LYS A 1 201 ? -9.149 3.538 8.143 1.00 89.81 201 LYS A CA 1
ATOM 1518 C C . LYS A 1 201 ? -9.492 4.543 9.227 1.00 89.81 201 LYS A C 1
ATOM 1520 O O . LYS A 1 201 ? -8.996 4.439 10.343 1.00 89.81 201 LYS A O 1
ATOM 1525 N N . SER A 1 202 ? -10.396 5.459 8.908 1.00 90.31 202 SER A N 1
ATOM 1526 C CA . SER A 1 202 ? -11.058 6.316 9.887 1.00 90.31 202 SER A CA 1
ATOM 1527 C C . SER A 1 202 ? -12.544 5.967 9.962 1.00 90.31 202 SER A C 1
ATOM 1529 O O . SER A 1 202 ? -13.182 5.713 8.936 1.00 90.31 202 SER A O 1
ATOM 1531 N N . ILE A 1 203 ? -13.078 5.898 11.182 1.00 91.25 203 ILE A N 1
ATOM 1532 C CA . ILE A 1 203 ? -14.469 5.555 11.472 1.00 91.25 203 ILE A CA 1
ATOM 1533 C C . ILE A 1 203 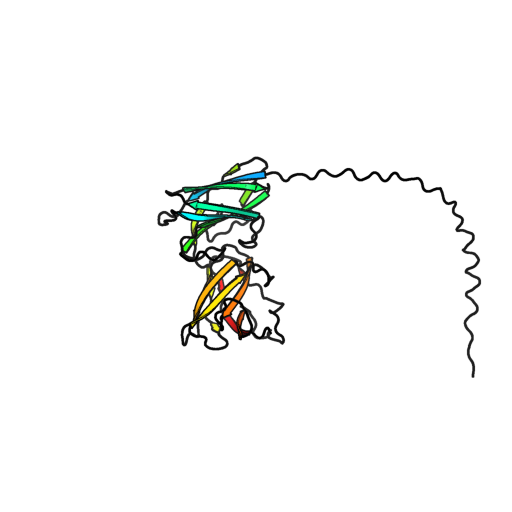? -14.988 6.494 12.561 1.00 91.25 203 ILE A C 1
ATOM 1535 O O . ILE A 1 203 ? -14.402 6.590 13.637 1.00 91.25 203 ILE A O 1
ATOM 1539 N N . THR A 1 204 ? -16.111 7.168 12.317 1.00 93.44 204 THR A N 1
ATOM 1540 C CA . THR A 1 204 ? -16.824 7.899 13.372 1.00 93.44 204 THR A CA 1
ATOM 1541 C C . THR A 1 204 ? -17.632 6.918 14.216 1.00 93.44 204 THR A C 1
ATOM 1543 O O . THR A 1 204 ? -18.448 6.169 13.686 1.00 93.44 204 THR A O 1
ATOM 1546 N N . LEU A 1 205 ? -17.400 6.917 15.525 1.00 92.75 205 LEU A N 1
ATOM 1547 C CA . LEU A 1 205 ? -18.047 6.012 16.471 1.00 92.75 205 LEU A CA 1
ATOM 1548 C C . LEU A 1 205 ? -19.501 6.427 16.734 1.00 92.75 205 LEU A C 1
ATOM 1550 O O . LEU A 1 205 ? -19.765 7.582 17.076 1.00 92.75 205 LEU A O 1
ATOM 1554 N N . GLU A 1 206 ? -20.442 5.489 16.643 1.00 93.38 206 GLU A N 1
ATOM 1555 C CA . GLU A 1 206 ? -21.854 5.728 16.961 1.00 93.38 206 GLU A CA 1
ATOM 1556 C C . GLU A 1 206 ? -22.201 5.369 18.419 1.00 93.38 206 GLU A C 1
ATOM 1558 O O . GLU A 1 206 ? -21.499 4.617 19.102 1.00 93.38 206 GLU A O 1
ATOM 1563 N N . GLU A 1 207 ? -23.309 5.912 18.929 1.00 92.00 207 GLU A N 1
ATOM 1564 C CA . GLU A 1 207 ? -23.804 5.576 20.267 1.00 92.00 207 GLU A CA 1
ATOM 1565 C C . GLU A 1 207 ? -24.249 4.105 20.344 1.00 92.00 207 GLU A C 1
ATOM 1567 O O . GLU A 1 207 ? -24.974 3.608 19.486 1.00 92.00 207 GLU A O 1
ATOM 1572 N N . GLY A 1 208 ? -23.823 3.395 21.394 1.00 83.88 208 GLY A N 1
ATOM 1573 C CA . GLY A 1 208 ? -24.178 1.986 21.613 1.00 83.88 208 GLY A CA 1
ATOM 1574 C C . GLY A 1 208 ? -23.416 0.981 20.740 1.00 83.88 208 GLY A C 1
ATOM 1575 O O . GLY A 1 208 ? -23.676 -0.222 20.831 1.00 83.88 208 GLY A O 1
ATOM 1576 N N . GLN A 1 209 ? -22.460 1.438 19.929 1.00 82.56 209 GLN A N 1
ATOM 1577 C CA . GLN A 1 209 ? -21.662 0.572 19.072 1.00 82.56 209 GLN A CA 1
ATOM 1578 C C . GLN A 1 209 ? -20.639 -0.224 19.901 1.00 82.56 209 GLN A C 1
ATOM 1580 O O . GLN A 1 209 ? -19.722 0.332 20.499 1.00 82.56 209 GLN A O 1
ATOM 1585 N N . SER A 1 210 ? -20.829 -1.545 19.965 1.00 68.62 210 SER A N 1
ATOM 1586 C CA . SER A 1 210 ? -19.975 -2.489 20.714 1.00 68.62 210 SER A CA 1
ATOM 1587 C C . SER A 1 210 ? -19.185 -3.446 19.818 1.00 68.62 210 SER A C 1
ATOM 1589 O O . SER A 1 210 ? -18.312 -4.155 20.303 1.00 68.62 210 SER A O 1
ATOM 1591 N N . SER A 1 211 ? -19.493 -3.460 18.522 1.00 76.81 211 SER A N 1
ATOM 1592 C CA . SER A 1 211 ? -18.767 -4.177 17.479 1.00 76.81 211 SER A CA 1
ATOM 1593 C C . SER A 1 211 ? -18.618 -3.232 16.300 1.00 76.81 211 SER A C 1
ATOM 1595 O O . SER A 1 211 ? -19.544 -2.482 15.965 1.00 76.81 211 SER A O 1
ATOM 1597 N N . LEU A 1 212 ? -17.429 -3.215 15.714 1.00 85.19 212 LEU A N 1
ATOM 1598 C CA . LEU A 1 212 ? -17.053 -2.194 14.758 1.00 85.19 212 LEU A CA 1
ATOM 1599 C C . LEU A 1 212 ? -16.289 -2.855 13.620 1.00 85.19 212 LEU A C 1
ATOM 1601 O O . LEU A 1 212 ? -15.058 -2.929 13.672 1.00 85.19 212 LEU A O 1
ATOM 1605 N N . PRO A 1 213 ? -17.018 -3.410 12.631 1.00 87.31 213 PRO A N 1
ATOM 1606 C CA . PRO A 1 213 ? -16.378 -4.056 11.508 1.00 87.31 213 PRO A CA 1
ATOM 1607 C C . PRO A 1 213 ? -15.521 -3.025 10.784 1.00 87.31 213 PRO A C 1
ATOM 1609 O O . PRO A 1 213 ? -15.966 -1.912 10.498 1.00 87.31 213 PRO A O 1
ATOM 1612 N N . TYR A 1 214 ? -14.289 -3.407 10.495 1.00 88.38 214 TYR A N 1
ATOM 1613 C CA . TYR A 1 214 ? -13.393 -2.616 9.677 1.00 88.38 214 TYR A CA 1
ATOM 1614 C C . TYR A 1 214 ? -12.828 -3.478 8.565 1.00 88.38 214 TYR A C 1
ATOM 1616 O O . TYR A 1 214 ? -12.728 -4.705 8.665 1.00 88.38 214 TYR A O 1
ATOM 1624 N N . SER A 1 215 ? -12.446 -2.796 7.503 1.00 90.12 215 SER A N 1
ATOM 1625 C CA . SER A 1 215 ? -11.751 -3.369 6.376 1.00 90.12 215 SER A CA 1
ATOM 1626 C C . SER A 1 215 ? -10.656 -2.395 5.951 1.00 90.12 215 SER A C 1
ATOM 1628 O O . SER A 1 215 ? -10.818 -1.175 6.071 1.00 90.12 215 SER A O 1
ATOM 1630 N N . LEU A 1 216 ? -9.507 -2.949 5.587 1.00 89.88 216 LEU A N 1
ATOM 1631 C CA . LEU A 1 216 ? -8.300 -2.235 5.197 1.00 89.88 216 LEU A CA 1
ATOM 1632 C C . LEU A 1 216 ? -7.762 -2.864 3.915 1.00 89.88 216 LEU A C 1
ATOM 1634 O O . LEU A 1 216 ? -7.873 -4.075 3.705 1.00 89.88 216 LEU A O 1
ATOM 1638 N N . PHE A 1 217 ? -7.117 -2.033 3.113 1.00 89.25 217 PHE A N 1
ATOM 1639 C CA . PHE A 1 217 ? -6.351 -2.448 1.955 1.00 89.25 217 PHE A CA 1
ATOM 1640 C C . PHE A 1 217 ? -4.858 -2.502 2.309 1.00 89.25 217 PHE A C 1
ATOM 1642 O O . PHE A 1 217 ? -4.342 -1.611 2.984 1.00 89.25 217 PHE A O 1
ATOM 1649 N N . THR A 1 218 ? -4.158 -3.527 1.826 1.00 88.38 218 THR A N 1
ATOM 1650 C CA . THR A 1 218 ? -2.696 -3.540 1.698 1.00 88.38 218 THR A CA 1
ATOM 1651 C C . THR A 1 218 ? -2.287 -4.203 0.391 1.00 88.38 218 THR A C 1
ATOM 1653 O O . THR A 1 218 ? -2.813 -5.259 0.043 1.00 88.38 218 THR A O 1
ATOM 1656 N N . LEU A 1 219 ? -1.332 -3.611 -0.331 1.00 87.88 219 LEU A N 1
ATOM 1657 C CA . LEU A 1 219 ? -0.917 -4.125 -1.638 1.00 87.88 219 LEU A CA 1
ATOM 1658 C C . LEU A 1 219 ? 0.055 -5.305 -1.540 1.00 87.88 219 LEU A C 1
ATOM 1660 O O . LEU A 1 219 ? 0.073 -6.152 -2.427 1.00 87.88 219 LEU A O 1
ATOM 1664 N N . PHE A 1 220 ? 0.881 -5.357 -0.496 1.00 85.06 220 PHE A N 1
ATOM 1665 C CA . PHE A 1 220 ? 1.994 -6.305 -0.420 1.00 85.06 220 PHE A CA 1
ATOM 1666 C C . PHE A 1 220 ? 1.790 -7.333 0.701 1.00 85.06 220 PHE A C 1
ATOM 1668 O O . PHE A 1 220 ? 1.160 -7.036 1.717 1.00 85.06 220 PHE A O 1
ATOM 1675 N N . PRO A 1 221 ? 2.317 -8.556 0.577 1.00 82.75 221 PRO A N 1
ATOM 1676 C CA . PRO A 1 221 ? 2.448 -9.459 1.715 1.00 82.75 221 PRO A CA 1
ATOM 1677 C C . PRO A 1 221 ? 3.574 -8.975 2.645 1.00 82.75 221 PRO A C 1
ATOM 1679 O O . PRO A 1 221 ? 4.432 -8.190 2.241 1.00 82.75 221 PRO A O 1
ATOM 1682 N N . GLY A 1 222 ? 3.594 -9.441 3.893 1.00 81.69 222 GLY A N 1
ATOM 1683 C CA . GLY A 1 222 ? 4.642 -9.061 4.845 1.00 81.69 222 GLY A CA 1
ATOM 1684 C C . GLY A 1 222 ? 4.242 -9.174 6.311 1.00 81.69 222 GLY A C 1
ATOM 1685 O O . GLY A 1 222 ? 3.132 -9.598 6.637 1.00 81.69 222 GLY A O 1
ATOM 1686 N N . SER A 1 223 ? 5.174 -8.799 7.187 1.00 82.12 223 SER A N 1
ATOM 1687 C CA . SER A 1 223 ? 4.903 -8.574 8.608 1.00 82.12 223 SER A CA 1
ATOM 1688 C C . SER A 1 223 ? 4.341 -7.174 8.797 1.00 82.12 223 SER A C 1
ATOM 1690 O O . SER A 1 223 ? 4.961 -6.203 8.378 1.00 82.12 223 SER A O 1
ATOM 1692 N N . TYR A 1 224 ? 3.206 -7.081 9.478 1.00 83.88 224 TYR A N 1
ATOM 1693 C CA . TYR A 1 224 ? 2.546 -5.820 9.771 1.00 83.88 224 TYR A CA 1
ATOM 1694 C C . TYR A 1 224 ? 2.235 -5.668 11.252 1.00 83.88 224 TYR A C 1
ATOM 1696 O O . TYR A 1 224 ? 1.975 -6.643 11.962 1.00 83.88 224 TYR A O 1
ATOM 1704 N N . TYR A 1 225 ? 2.145 -4.420 11.686 1.00 84.75 225 TYR A N 1
ATOM 1705 C CA . TYR A 1 225 ? 1.578 -4.024 12.962 1.00 84.75 225 TYR A CA 1
ATOM 1706 C C . TYR A 1 225 ? 0.200 -3.424 12.717 1.00 84.75 225 TYR A C 1
ATOM 1708 O O . TYR A 1 225 ? 0.054 -2.501 11.922 1.00 84.75 225 TYR A O 1
ATOM 1716 N N . LEU A 1 226 ? -0.816 -3.948 13.403 1.00 87.31 226 LEU A N 1
ATOM 1717 C CA . LEU A 1 226 ? -2.149 -3.357 13.398 1.00 87.31 226 LEU A CA 1
ATOM 1718 C C . LEU A 1 226 ? -2.433 -2.723 14.752 1.00 87.31 226 LEU A C 1
ATOM 1720 O O . LEU A 1 226 ? -2.455 -3.398 15.789 1.00 87.31 226 LEU A O 1
ATOM 1724 N N . TYR A 1 227 ? -2.702 -1.430 14.725 1.00 87.31 227 TYR A N 1
ATOM 1725 C CA . TYR A 1 227 ? -3.087 -0.663 15.894 1.00 87.31 227 TYR A CA 1
ATOM 1726 C C . TYR A 1 227 ? -4.182 0.330 15.540 1.00 87.31 227 TYR A C 1
ATOM 1728 O O . TYR A 1 227 ? -4.511 0.550 14.378 1.00 87.31 227 TYR A O 1
ATOM 1736 N N . GLY A 1 228 ? -4.780 0.922 16.557 1.00 89.50 228 GLY A N 1
ATOM 1737 C CA . GLY A 1 228 ? -5.714 2.008 16.374 1.00 89.50 228 GLY A CA 1
ATOM 1738 C C . GLY A 1 228 ? -5.761 2.914 17.583 1.00 89.50 228 GLY A C 1
ATOM 1739 O O . GLY A 1 228 ? -5.270 2.570 18.660 1.00 89.50 228 GLY A O 1
ATOM 1740 N N . TRP A 1 229 ? -6.380 4.071 17.410 1.00 91.81 229 TRP A N 1
ATOM 1741 C CA . TRP A 1 229 ? -6.663 4.971 18.513 1.00 91.81 229 TRP A CA 1
ATOM 1742 C C . TRP A 1 229 ? -7.987 5.691 18.337 1.00 91.81 229 TRP A C 1
ATOM 1744 O O . TRP A 1 229 ? -8.435 5.928 17.217 1.00 91.81 229 TRP A O 1
ATOM 1754 N N . VAL A 1 230 ? -8.602 6.031 19.464 1.00 93.25 230 VAL A N 1
ATOM 1755 C CA . VAL A 1 230 ? -9.752 6.930 19.513 1.00 93.25 230 VAL A CA 1
ATOM 1756 C C . VAL A 1 230 ? -9.243 8.295 19.937 1.00 93.25 230 VAL A C 1
ATOM 1758 O O . VAL A 1 230 ? -8.741 8.426 21.053 1.00 93.25 230 VAL A O 1
ATOM 1761 N N . ASP A 1 231 ? -9.375 9.277 19.048 1.00 91.62 231 ASP A N 1
ATOM 1762 C CA . ASP A 1 231 ? -9.053 10.677 19.323 1.00 91.62 231 ASP A CA 1
ATOM 1763 C C . ASP A 1 231 ? -10.153 11.268 20.215 1.00 91.62 231 ASP A C 1
ATOM 1765 O O . ASP A 1 231 ? -11.272 11.557 19.779 1.00 91.62 231 ASP A O 1
ATOM 1769 N N . THR A 1 232 ? -9.866 11.357 21.509 1.00 91.19 232 THR A N 1
ATOM 1770 C CA . THR A 1 232 ? -10.846 11.757 22.523 1.00 91.19 232 THR A CA 1
ATOM 1771 C C . THR A 1 232 ? -10.932 13.266 22.687 1.00 91.19 232 THR A C 1
ATOM 1773 O O . THR A 1 232 ? -11.994 13.770 23.075 1.00 91.19 232 THR A O 1
ATOM 1776 N N . ASP A 1 233 ? -9.877 14.006 22.352 1.00 90.69 233 ASP A N 1
ATOM 1777 C CA . ASP A 1 233 ? -9.802 15.461 22.495 1.00 90.69 233 ASP A CA 1
ATOM 1778 C C . ASP A 1 233 ? -9.920 16.220 21.158 1.00 90.69 233 ASP A C 1
ATOM 1780 O O . ASP A 1 233 ? -10.032 17.447 21.157 1.00 90.69 233 ASP A O 1
ATOM 1784 N N . ASN A 1 234 ? -10.063 15.488 20.048 1.00 89.94 234 ASN A N 1
ATOM 1785 C CA . ASN A 1 234 ? -10.232 15.962 18.673 1.00 89.94 234 ASN A CA 1
ATOM 1786 C C . ASN A 1 234 ? -9.022 16.757 18.146 1.00 89.94 234 ASN A C 1
ATOM 1788 O O . ASN A 1 234 ? -9.203 17.707 17.374 1.00 89.94 234 ASN A O 1
ATOM 1792 N N . ASN A 1 235 ? -7.803 16.430 18.577 1.00 88.00 235 ASN A N 1
ATOM 1793 C CA . ASN A 1 235 ? -6.601 17.150 18.147 1.00 88.00 235 ASN A CA 1
ATOM 1794 C C . ASN A 1 235 ? -5.818 16.442 17.021 1.00 88.00 235 ASN A C 1
ATOM 1796 O O . ASN A 1 235 ? -4.817 16.976 16.542 1.00 88.00 235 ASN A O 1
ATOM 1800 N N . SER A 1 236 ? -6.300 15.282 16.561 1.00 84.31 236 SER A N 1
ATOM 1801 C CA . SER A 1 236 ? -5.704 14.436 15.519 1.00 84.31 236 SER A CA 1
ATOM 1802 C C . SER A 1 236 ? -4.318 13.862 15.831 1.00 84.31 236 SER A C 1
ATOM 1804 O O . SER A 1 236 ? -3.682 13.304 14.934 1.00 84.31 236 SER A O 1
ATOM 1806 N N . LEU A 1 237 ? -3.850 13.961 17.073 1.00 85.06 237 LEU A N 1
ATOM 1807 C CA . LEU A 1 237 ? -2.582 13.421 17.554 1.00 85.06 237 LEU A CA 1
ATOM 1808 C C . LEU A 1 237 ? -2.846 12.383 18.636 1.00 85.06 237 LEU A C 1
ATOM 1810 O O . LEU A 1 237 ? -3.710 12.570 19.479 1.00 85.06 237 LEU A O 1
ATOM 1814 N N . VAL A 1 238 ? -2.035 11.327 18.669 1.00 84.31 238 VAL A N 1
ATOM 1815 C CA . VAL A 1 238 ? -2.071 10.373 19.780 1.00 84.31 238 VAL A CA 1
ATOM 1816 C C . VAL A 1 238 ? -1.459 11.023 21.018 1.00 84.31 238 VAL A C 1
ATOM 1818 O O . VAL A 1 238 ? -0.257 11.292 21.052 1.00 84.31 238 VAL A O 1
ATOM 1821 N N . ASN A 1 239 ? -2.269 11.262 22.045 1.00 86.81 239 ASN A N 1
ATOM 1822 C CA . ASN A 1 239 ? -1.845 11.961 23.252 1.00 86.81 239 ASN A CA 1
ATOM 1823 C C . ASN A 1 239 ? -2.470 11.380 24.539 1.00 86.81 239 ASN A C 1
ATOM 1825 O O . ASN A 1 239 ? -3.059 10.293 24.547 1.00 86.81 239 ASN A O 1
ATOM 1829 N N . SER A 1 240 ? -2.235 12.057 25.667 1.00 87.00 240 SER A N 1
ATOM 1830 C CA . SER A 1 240 ? -2.755 11.660 26.977 1.00 87.00 240 SER A CA 1
ATOM 1831 C C . SER A 1 240 ? -4.266 11.864 27.053 1.00 87.00 240 SER A C 1
ATOM 1833 O O . SER A 1 240 ? -4.744 12.988 26.955 1.00 87.00 240 SER A O 1
ATOM 1835 N N . GLY A 1 241 ? -5.014 10.792 27.314 1.00 85.62 241 GLY A N 1
ATOM 1836 C CA . GLY A 1 241 ? -6.480 10.820 27.336 1.00 85.62 241 GLY A CA 1
ATOM 1837 C C . GLY A 1 241 ? -7.120 10.045 26.188 1.00 85.62 241 GLY A C 1
ATOM 1838 O O . GLY A 1 241 ? -8.228 9.543 26.362 1.00 85.62 241 GLY A O 1
ATOM 1839 N N . ASP A 1 242 ? -6.396 9.836 25.087 1.00 89.81 242 ASP A N 1
ATOM 1840 C CA . ASP A 1 242 ? -6.860 8.994 23.985 1.00 89.81 242 ASP A CA 1
ATOM 1841 C C . ASP A 1 242 ? -6.947 7.527 24.372 1.00 89.81 242 ASP A C 1
ATOM 1843 O O . ASP A 1 242 ? -6.323 7.067 25.328 1.00 89.81 242 ASP A O 1
ATOM 1847 N N . MET A 1 243 ? -7.699 6.751 23.601 1.00 90.06 243 MET A N 1
ATOM 1848 C CA . MET A 1 243 ? -7.691 5.297 23.747 1.00 90.06 243 MET A CA 1
ATOM 1849 C C . MET A 1 243 ? -6.751 4.708 22.712 1.00 90.06 243 MET A C 1
ATOM 1851 O O . MET A 1 243 ? -6.886 5.027 21.540 1.00 90.06 243 MET A O 1
ATOM 1855 N N . LEU A 1 244 ? -5.848 3.818 23.116 1.00 88.88 244 LEU A N 1
ATOM 1856 C CA . LEU A 1 244 ? -4.974 3.082 22.204 1.00 88.88 244 LEU A CA 1
ATOM 1857 C C . LEU A 1 244 ? -5.350 1.611 22.196 1.00 88.88 244 LEU A C 1
ATOM 1859 O O . LEU A 1 244 ? -5.544 1.015 23.254 1.00 88.88 244 LEU A O 1
ATOM 1863 N N . GLY A 1 245 ? -5.424 1.024 21.010 1.00 85.69 245 GLY A N 1
ATOM 1864 C CA . GLY A 1 245 ? -5.693 -0.388 20.813 1.00 85.69 245 GLY A CA 1
ATOM 1865 C C . GLY A 1 245 ? -4.645 -1.029 19.925 1.00 85.69 245 GLY A C 1
ATOM 1866 O O . GLY A 1 245 ? -4.192 -0.439 18.950 1.00 85.69 245 GLY A O 1
ATOM 1867 N N . TYR A 1 246 ? -4.268 -2.256 20.261 1.00 82.62 246 TYR A N 1
ATOM 1868 C CA . TYR A 1 246 ? -3.319 -3.044 19.481 1.00 82.62 246 TYR A CA 1
ATOM 1869 C C . TYR A 1 246 ? -3.911 -4.415 19.213 1.00 82.62 246 TYR A C 1
ATOM 1871 O O . TYR A 1 246 ? -4.499 -5.039 20.105 1.00 82.62 246 TYR A O 1
ATOM 1879 N N . CYS A 1 247 ? -3.736 -4.905 17.990 1.00 78.62 247 CYS A N 1
ATOM 1880 C CA . CYS A 1 247 ? -4.004 -6.300 17.706 1.00 78.62 247 CYS A CA 1
ATOM 1881 C C . CYS A 1 247 ? -2.951 -7.143 18.432 1.00 78.62 247 CYS A C 1
ATOM 1883 O O . CYS A 1 247 ? -1.760 -7.069 18.141 1.00 78.62 247 CYS A O 1
ATOM 1885 N N . SER A 1 248 ? -3.379 -7.920 19.423 1.00 58.81 248 SER A N 1
ATOM 1886 C CA . SER A 1 248 ? -2.503 -8.826 20.160 1.00 58.81 248 SER A CA 1
ATOM 1887 C C . SER A 1 248 ? -3.215 -10.147 20.399 1.00 58.81 248 SER A C 1
ATOM 1889 O O . SER A 1 248 ? -4.349 -10.184 20.872 1.00 58.81 248 SER A O 1
ATOM 1891 N N . ILE A 1 249 ? -2.527 -11.253 20.112 1.00 47.22 249 ILE A N 1
ATOM 1892 C CA . ILE A 1 249 ? -2.976 -12.597 20.475 1.00 47.22 249 ILE A CA 1
ATOM 1893 C C . ILE A 1 249 ? -2.487 -12.908 21.900 1.00 47.22 249 ILE A C 1
ATOM 1895 O O . ILE A 1 249 ? -1.869 -13.943 22.109 1.00 47.22 249 ILE A O 1
ATOM 1899 N N . CYS A 1 250 ? -2.681 -12.026 22.898 1.00 40.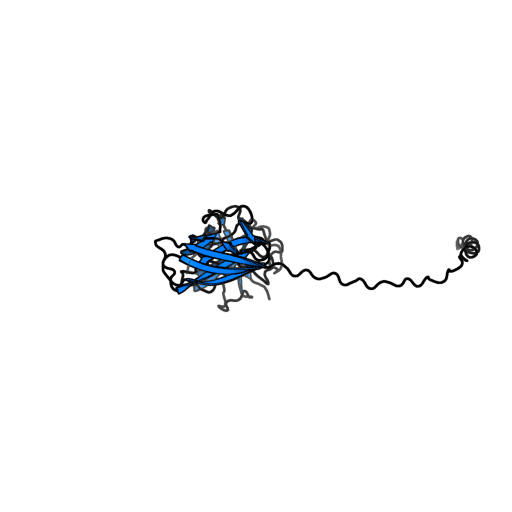25 250 CYS A N 1
ATOM 1900 C CA . CYS A 1 250 ? -2.617 -12.461 24.305 1.00 40.25 250 CYS A CA 1
ATOM 1901 C C . CYS A 1 250 ? -3.084 -11.416 25.346 1.00 40.25 250 CYS A C 1
ATOM 1903 O O . CYS A 1 250 ? -2.378 -10.437 25.601 1.00 40.25 250 CYS A O 1
ATOM 1905 N N . PRO A 1 251 ? -4.174 -11.685 26.086 1.00 41.06 251 PRO A N 1
ATOM 1906 C CA . PRO A 1 251 ? -4.594 -10.897 27.250 1.00 41.06 251 PRO A CA 1
ATOM 1907 C C . PRO A 1 251 ? -3.607 -10.896 28.437 1.00 41.06 251 PRO A C 1
ATOM 1909 O O . PRO A 1 251 ? -3.762 -10.095 29.355 1.00 41.06 251 PRO A O 1
ATOM 1912 N N . SER A 1 252 ? -2.595 -11.777 28.471 1.00 44.59 252 SER A N 1
ATOM 1913 C CA . SER A 1 252 ? -1.693 -11.915 29.630 1.00 44.59 252 SER A CA 1
ATOM 1914 C C . SER A 1 252 ? -0.431 -11.043 29.588 1.00 44.59 252 SER A C 1
ATOM 1916 O O . SER A 1 252 ? 0.386 -11.133 30.502 1.00 44.59 252 SER A O 1
ATOM 1918 N N . CYS A 1 253 ? -0.239 -10.214 28.556 1.00 42.25 25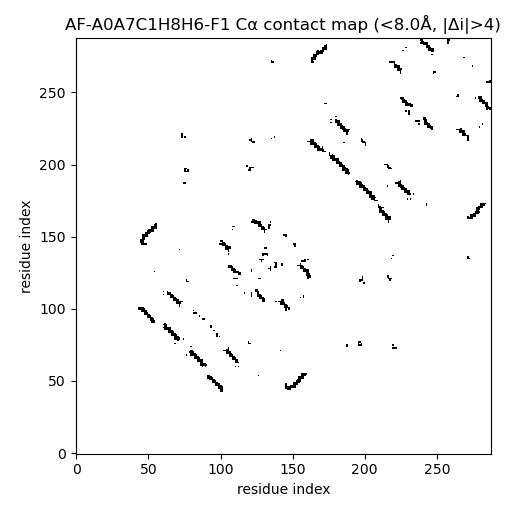3 CYS A N 1
ATOM 1919 C CA . CYS A 1 253 ? 0.997 -9.438 28.365 1.00 42.25 253 CYS A CA 1
ATOM 1920 C C . CYS A 1 253 ? 0.962 -8.016 28.957 1.00 42.25 253 CYS A C 1
ATOM 1922 O O . CYS A 1 253 ? 1.966 -7.307 28.904 1.00 42.25 253 CYS A O 1
ATOM 1924 N N . VAL A 1 254 ? -0.154 -7.580 29.552 1.00 45.09 254 VAL A N 1
ATOM 1925 C CA . VAL A 1 254 ? -0.287 -6.220 30.107 1.00 45.09 254 VAL A CA 1
ATOM 1926 C C . VAL A 1 254 ? 0.287 -6.165 31.527 1.00 45.09 254 VAL A C 1
ATOM 1928 O O . VAL A 1 254 ? -0.429 -6.140 32.526 1.00 45.09 254 VAL A O 1
ATOM 1931 N N . GLY A 1 255 ? 1.615 -6.182 31.614 1.00 39.00 255 GLY A N 1
ATOM 1932 C CA . GLY A 1 255 ? 2.374 -6.034 32.851 1.00 39.00 255 GLY A CA 1
ATOM 1933 C C . GLY A 1 255 ? 3.171 -4.732 32.886 1.00 39.00 255 GLY A C 1
ATOM 1934 O O . GLY A 1 255 ? 4.359 -4.755 32.605 1.00 39.00 255 GLY A O 1
ATOM 1935 N N . GLY A 1 256 ? 2.525 -3.632 33.289 1.00 41.22 256 GLY A N 1
ATOM 1936 C CA . GLY A 1 256 ? 3.158 -2.467 33.930 1.00 41.22 256 GLY A CA 1
ATOM 1937 C C . GLY A 1 256 ? 4.029 -1.534 33.069 1.00 41.22 256 GLY A C 1
ATOM 1938 O O . GLY A 1 256 ? 5.133 -1.884 32.677 1.00 41.22 256 GLY A O 1
ATOM 1939 N N . ASN A 1 257 ? 3.574 -0.277 32.971 1.00 37.34 257 ASN A N 1
ATOM 1940 C CA . ASN A 1 257 ? 4.272 0.944 32.521 1.00 37.34 257 ASN A CA 1
ATOM 1941 C C . ASN A 1 257 ? 4.337 1.209 31.004 1.00 37.34 257 ASN A C 1
ATOM 1943 O O . ASN A 1 257 ? 5.247 0.747 30.327 1.00 37.34 257 ASN A O 1
ATOM 1947 N N . THR A 1 258 ? 3.364 2.017 30.542 1.00 44.34 258 THR A N 1
ATOM 1948 C CA . THR A 1 258 ? 3.401 3.189 29.615 1.00 44.34 258 THR A CA 1
ATOM 1949 C C . THR A 1 258 ? 4.332 3.235 28.404 1.00 44.34 258 THR A C 1
ATOM 1951 O O . THR A 1 258 ? 4.404 4.265 27.741 1.00 44.34 258 THR A O 1
ATOM 1954 N N . HIS A 1 259 ? 4.999 2.156 28.048 1.00 42.47 259 HIS A N 1
ATOM 1955 C CA . HIS A 1 259 ? 5.601 2.022 26.741 1.00 42.47 259 HIS A CA 1
ATOM 1956 C C . HIS A 1 259 ? 4.684 1.144 25.913 1.00 42.47 259 HIS A C 1
ATOM 1958 O O . HIS A 1 259 ? 4.244 0.087 26.369 1.00 42.47 259 HIS A O 1
ATOM 1964 N N . ILE A 1 260 ? 4.405 1.610 24.698 1.00 52.19 260 ILE A N 1
ATOM 1965 C CA . ILE A 1 260 ? 4.226 0.752 23.532 1.00 52.19 260 ILE A CA 1
ATOM 1966 C C . ILE A 1 260 ? 4.878 -0.622 23.805 1.00 52.19 260 ILE A C 1
ATOM 1968 O O . ILE A 1 260 ? 6.075 -0.650 24.128 1.00 52.19 260 ILE A O 1
ATOM 1972 N N . PRO A 1 261 ? 4.127 -1.740 23.777 1.00 47.41 261 PRO A N 1
ATOM 1973 C CA . PRO A 1 261 ? 4.693 -3.045 24.081 1.00 47.41 261 PRO A CA 1
ATOM 1974 C C . PRO A 1 261 ? 5.930 -3.282 23.210 1.00 47.41 261 PRO A C 1
ATOM 1976 O O . PRO A 1 261 ? 5.826 -3.381 21.996 1.00 47.41 261 PRO A O 1
ATOM 1979 N N . ARG A 1 262 ? 7.121 -3.390 23.819 1.00 44.25 262 ARG A N 1
ATOM 1980 C CA . ARG A 1 262 ? 8.378 -3.660 23.086 1.00 44.25 262 ARG A CA 1
ATOM 1981 C C . ARG A 1 262 ? 8.373 -5.002 22.343 1.00 44.25 262 A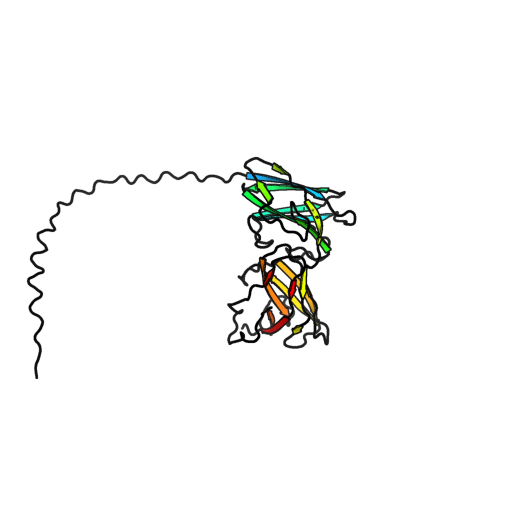RG A C 1
ATOM 1983 O O . ARG A 1 262 ? 9.283 -5.275 21.571 1.00 44.25 262 ARG A O 1
ATOM 1990 N N . SER A 1 263 ? 7.389 -5.849 22.622 1.00 45.47 263 SER A N 1
ATOM 1991 C CA . SER A 1 263 ? 7.109 -7.085 21.906 1.00 45.47 263 SER A CA 1
ATOM 1992 C C . SER A 1 263 ? 5.740 -6.964 21.253 1.00 45.47 263 SER A C 1
ATOM 1994 O O . SER A 1 263 ? 4.737 -7.465 21.770 1.00 45.47 263 SER A O 1
ATOM 1996 N N . TYR A 1 264 ? 5.691 -6.249 20.140 1.00 53.03 264 TYR A N 1
ATOM 1997 C CA . TYR A 1 264 ? 4.598 -6.422 19.206 1.00 53.03 264 TYR A CA 1
ATOM 1998 C C . TYR A 1 264 ? 4.614 -7.851 18.666 1.00 53.03 264 TYR A C 1
ATOM 2000 O O . TYR A 1 264 ? 5.671 -8.474 18.554 1.00 53.03 264 TYR A O 1
ATOM 2008 N N . GLN A 1 265 ? 3.434 -8.385 18.377 1.00 54.12 265 GLN A N 1
ATOM 2009 C CA . GLN A 1 265 ? 3.325 -9.629 17.640 1.00 54.12 265 GLN A CA 1
ATOM 2010 C C . GLN A 1 265 ? 3.008 -9.269 16.197 1.00 54.12 265 GLN A C 1
ATOM 2012 O O . GLN A 1 265 ? 1.943 -8.716 15.926 1.00 54.12 265 GLN A O 1
ATOM 2017 N N . ASP A 1 266 ? 3.947 -9.567 15.307 1.00 56.50 266 ASP A N 1
ATOM 2018 C CA . ASP A 1 266 ? 3.787 -9.352 13.877 1.00 56.50 266 ASP A CA 1
ATOM 2019 C C . ASP A 1 266 ? 2.543 -10.091 13.378 1.00 56.50 266 ASP A C 1
ATOM 2021 O O . ASP A 1 266 ? 2.364 -11.293 13.614 1.00 56.50 266 ASP A O 1
ATOM 2025 N N . ILE A 1 267 ? 1.687 -9.376 12.657 1.00 63.97 267 ILE A N 1
ATOM 2026 C CA . ILE A 1 267 ? 0.659 -9.988 11.828 1.00 63.97 267 ILE A CA 1
ATOM 2027 C C . ILE A 1 267 ? 1.327 -10.309 10.505 1.00 63.97 267 ILE A C 1
ATOM 2029 O O . ILE A 1 267 ? 1.594 -9.419 9.702 1.00 63.97 267 ILE A O 1
ATOM 2033 N N . TYR A 1 268 ? 1.617 -11.586 10.284 1.00 67.81 268 TYR A N 1
ATOM 2034 C CA . TYR A 1 268 ? 2.181 -12.012 9.014 1.00 67.81 268 TYR A CA 1
ATOM 2035 C C . TYR A 1 268 ? 1.069 -12.283 8.000 1.00 67.81 268 TYR A C 1
ATOM 2037 O O . TYR A 1 268 ? 0.256 -13.196 8.169 1.00 67.81 268 TYR A O 1
ATOM 2045 N N . ILE A 1 269 ? 1.050 -11.500 6.926 1.00 68.88 269 ILE A N 1
ATOM 2046 C CA . ILE A 1 269 ? 0.139 -11.657 5.795 1.00 68.88 269 ILE A CA 1
ATOM 2047 C C . ILE A 1 269 ? 0.859 -12.488 4.731 1.00 68.88 269 ILE A C 1
ATOM 2049 O O . ILE A 1 269 ? 1.671 -11.973 3.966 1.00 68.88 269 ILE A O 1
ATOM 2053 N N . TYR A 1 270 ? 0.575 -13.795 4.713 1.00 54.44 270 TYR A N 1
ATOM 2054 C CA . TYR A 1 270 ? 1.144 -14.742 3.740 1.00 54.44 270 TYR A CA 1
ATOM 2055 C C . TYR A 1 270 ? 0.514 -14.611 2.350 1.00 54.44 270 TYR A C 1
ATOM 2057 O O . TYR A 1 270 ? 1.165 -14.902 1.350 1.00 54.44 270 TYR A O 1
ATOM 2065 N N . ASN A 1 271 ? -0.763 -14.228 2.301 1.00 61.81 271 ASN A N 1
ATOM 2066 C CA . ASN A 1 271 ? -1.529 -14.049 1.078 1.00 61.81 271 ASN A CA 1
ATOM 2067 C C . ASN A 1 271 ? -2.554 -12.925 1.290 1.00 61.81 271 ASN A C 1
ATOM 2069 O O . ASN A 1 271 ? -3.188 -12.845 2.343 1.00 61.81 271 ASN A O 1
ATOM 2073 N N . VAL A 1 272 ? -2.684 -12.064 0.290 1.00 68.00 272 VAL A N 1
ATOM 2074 C CA . VAL A 1 272 ? -3.549 -10.883 0.267 1.00 68.00 272 VAL A CA 1
ATOM 2075 C C . VAL A 1 272 ? -4.982 -11.204 -0.180 1.00 68.00 272 VAL A C 1
ATOM 2077 O O . VAL A 1 272 ? -5.758 -10.288 -0.402 1.00 68.00 272 VAL A O 1
ATOM 2080 N N . ASP A 1 273 ? -5.364 -12.478 -0.299 1.00 55.84 273 ASP A N 1
ATOM 2081 C CA . ASP A 1 273 ? -6.716 -12.849 -0.742 1.00 55.84 273 ASP A CA 1
ATOM 2082 C C . ASP A 1 273 ? -7.798 -12.579 0.320 1.00 55.84 273 ASP A C 1
ATOM 2084 O O . ASP A 1 273 ? -8.905 -12.190 -0.041 1.00 55.84 273 ASP A O 1
ATOM 2088 N N . GLN A 1 274 ? -7.489 -12.754 1.616 1.00 66.31 274 GLN A N 1
ATOM 2089 C CA . GLN A 1 274 ? -8.282 -12.256 2.755 1.00 66.31 274 GLN A CA 1
ATOM 2090 C C . GLN A 1 274 ? -7.589 -12.585 4.091 1.00 66.31 274 GLN A C 1
ATOM 2092 O O . GLN A 1 274 ? -7.311 -13.752 4.377 1.00 66.31 274 GLN A O 1
ATOM 2097 N N . VAL A 1 275 ? -7.387 -11.597 4.965 1.00 71.94 275 VAL A N 1
ATOM 2098 C CA . VAL A 1 275 ? -6.912 -11.799 6.346 1.00 71.94 275 VAL A CA 1
ATOM 2099 C C . VAL A 1 275 ? -8.018 -11.411 7.318 1.00 71.94 275 VAL A C 1
ATOM 2101 O O . VAL A 1 275 ? -8.516 -10.290 7.268 1.00 71.94 275 VAL A O 1
ATOM 2104 N N . ASN A 1 276 ? -8.404 -12.329 8.209 1.00 71.06 276 ASN A N 1
ATOM 2105 C CA . ASN A 1 276 ? -9.408 -12.069 9.241 1.00 71.06 276 ASN A CA 1
ATOM 2106 C C . ASN A 1 276 ? -8.740 -11.820 10.599 1.00 71.06 276 ASN A C 1
ATOM 2108 O O . ASN A 1 276 ? -8.116 -12.721 11.166 1.00 71.06 276 ASN A O 1
ATOM 2112 N N 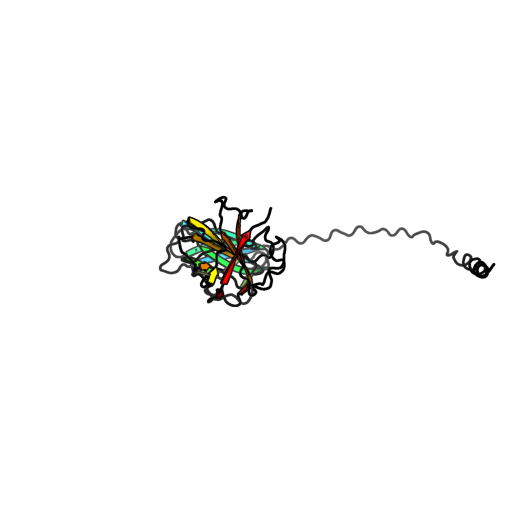. ILE A 1 277 ? -8.890 -10.604 11.119 1.00 72.31 277 ILE A N 1
ATOM 2113 C CA . ILE A 1 277 ? -8.336 -10.169 12.400 1.00 72.31 277 ILE A CA 1
ATOM 2114 C C . ILE A 1 277 ? -9.473 -10.063 13.416 1.00 72.31 277 ILE A C 1
ATOM 2116 O O . ILE A 1 277 ? -10.303 -9.154 13.370 1.00 72.31 277 ILE A O 1
ATOM 2120 N N . MET A 1 278 ? -9.512 -11.013 14.352 1.00 61.84 278 MET A N 1
ATOM 2121 C CA . MET A 1 278 ? -10.691 -11.199 15.202 1.00 61.84 278 MET A CA 1
ATOM 2122 C C . MET A 1 278 ? -10.890 -10.081 16.238 1.00 61.84 278 MET A C 1
ATOM 2124 O O . MET A 1 278 ? -12.025 -9.654 16.443 1.00 61.84 278 MET A O 1
ATOM 2128 N N . SER A 1 279 ? -9.820 -9.567 16.858 1.00 68.88 279 SER A N 1
ATOM 2129 C CA . SER A 1 279 ? -9.946 -8.671 18.018 1.00 68.88 279 SER A CA 1
ATOM 2130 C C . SER A 1 279 ? -8.865 -7.589 18.096 1.00 68.88 279 SER A C 1
ATOM 2132 O O . SER A 1 279 ? -7.676 -7.880 17.963 1.00 68.88 279 SER A O 1
ATOM 2134 N N . ILE A 1 280 ? -9.283 -6.363 18.423 1.00 73.38 280 ILE A N 1
ATOM 2135 C CA . ILE A 1 280 ? -8.420 -5.273 18.902 1.00 73.38 280 ILE A CA 1
ATOM 2136 C C . ILE A 1 280 ? -8.989 -4.812 20.245 1.00 73.38 280 ILE A C 1
ATOM 2138 O O . ILE A 1 280 ? -10.181 -4.513 20.347 1.00 73.38 280 ILE A O 1
ATOM 2142 N N . TYR A 1 281 ? -8.136 -4.735 21.265 1.00 72.31 281 TYR A N 1
ATOM 2143 C CA . TYR A 1 281 ? -8.523 -4.274 22.597 1.00 72.31 281 TYR A CA 1
ATOM 2144 C C . TYR A 1 281 ? -7.938 -2.896 22.862 1.00 72.31 281 TYR A C 1
ATOM 2146 O O . TYR A 1 281 ? -6.720 -2.728 22.793 1.00 72.31 281 TYR A O 1
ATOM 2154 N N . PHE A 1 282 ? -8.801 -1.933 23.185 1.00 73.25 282 PHE A N 1
ATOM 2155 C CA . PHE A 1 282 ? -8.398 -0.569 23.501 1.00 73.25 282 PHE A CA 1
ATOM 2156 C C . PHE A 1 282 ? -8.259 -0.359 25.008 1.00 73.25 282 PHE A C 1
ATOM 2158 O O . PHE A 1 282 ? -9.015 -0.906 25.813 1.00 73.25 282 PHE A O 1
ATOM 2165 N N . TYR A 1 283 ? -7.306 0.480 25.392 1.00 75.31 283 TYR A N 1
ATOM 2166 C CA . TYR A 1 283 ? -7.086 0.932 26.757 1.00 75.31 283 TYR A CA 1
ATOM 2167 C C . TYR A 1 283 ? -6.848 2.441 26.780 1.00 75.31 283 TYR A C 1
ATOM 2169 O O . TYR A 1 283 ? -6.371 3.022 25.808 1.00 75.31 283 TYR A O 1
ATOM 2177 N N . LEU A 1 284 ? -7.158 3.082 27.907 1.00 68.75 284 LEU A N 1
ATOM 2178 C CA . LEU A 1 284 ? -6.875 4.503 28.093 1.00 68.75 284 LEU A CA 1
ATOM 2179 C C . LEU A 1 284 ? -5.361 4.756 28.075 1.00 68.75 284 LEU A C 1
ATOM 2181 O O . LEU A 1 284 ? -4.620 4.205 28.899 1.00 68.75 284 LEU A O 1
ATOM 2185 N N . ASN A 1 285 ? -4.914 5.610 27.162 1.00 61.97 285 ASN A N 1
ATOM 2186 C CA . ASN A 1 285 ? -3.534 6.030 27.037 1.00 61.97 285 ASN A CA 1
ATOM 2187 C C . ASN A 1 285 ? -3.158 6.953 28.198 1.00 61.97 285 ASN A C 1
ATOM 2189 O O . ASN A 1 285 ? -3.788 7.981 28.437 1.00 61.97 285 ASN A O 1
ATOM 2193 N N . LYS A 1 286 ? -2.108 6.573 28.927 1.00 62.66 286 LYS A N 1
ATOM 2194 C CA . LYS A 1 286 ? -1.593 7.311 30.090 1.00 62.66 286 LYS A CA 1
ATOM 2195 C C . LYS A 1 286 ? -0.185 7.850 29.857 1.00 62.66 286 LYS A C 1
ATOM 2197 O O . LYS A 1 286 ? 0.535 8.069 30.830 1.00 62.66 286 LYS A O 1
ATOM 2202 N N . ILE A 1 287 ? 0.234 7.988 28.596 1.00 55.53 287 ILE A N 1
ATOM 2203 C CA . ILE A 1 287 ? 1.483 8.684 28.275 1.00 55.53 287 ILE A CA 1
ATOM 2204 C C . ILE A 1 287 ? 1.365 10.106 28.859 1.00 55.53 287 ILE A C 1
ATOM 2206 O O . ILE A 1 287 ? 0.363 10.767 28.586 1.00 55.53 287 ILE A O 1
ATOM 2210 N N . PRO A 1 288 ? 2.280 10.519 29.753 1.00 42.09 288 PRO A N 1
ATOM 2211 C CA . PRO A 1 288 ? 2.258 11.845 30.364 1.00 42.09 288 PRO A CA 1
ATOM 2212 C C . PRO A 1 288 ? 2.644 12.957 29.386 1.00 42.09 288 PRO A C 1
ATOM 2214 O O . PRO A 1 288 ? 3.361 12.664 28.404 1.00 42.09 288 PRO A O 1
#

pLDDT: mean 79.41, std 16.99, range [37.34, 97.5]

Solvent-accessible surface area (backbone atoms only — not comparable to full-atom values): 17249 Å² total; per-residue (Å²): 134,87,88,89,87,89,87,85,88,82,76,78,80,70,73,78,70,68,79,79,69,78,66,81,76,68,75,80,74,81,72,79,75,70,75,78,74,80,75,78,79,78,74,81,46,46,16,25,43,30,35,38,37,35,61,46,94,88,63,80,53,66,76,25,51,33,42,39,36,31,21,78,61,91,64,45,67,90,62,43,79,41,79,46,78,49,65,28,83,57,82,72,51,37,74,52,78,43,80,41,62,46,47,55,22,37,46,41,37,40,32,62,62,71,91,72,89,82,58,88,44,75,46,58,66,14,34,33,22,32,52,98,39,58,74,72,55,73,68,95,56,67,77,42,66,31,46,66,77,36,77,35,77,54,63,30,56,34,42,75,35,62,55,24,34,37,31,15,75,47,28,40,68,70,63,93,55,57,78,26,44,38,38,39,39,32,21,53,44,94,43,87,92,62,67,30,60,37,22,72,40,80,43,75,35,55,79,90,65,66,54,50,75,47,63,31,23,58,94,69,60,48,58,28,44,49,36,33,36,35,39,70,84,74,77,89,61,96,52,63,66,18,33,42,23,44,47,60,101,57,94,85,70,85,73,83,77,86,56,81,65,92,73,72,62,70,47,70,39,89,55,54,83,62,42,83,45,60,49,32,54,32,37,76,33,72,49,128

Radius of gyration: 30.88 Å; Cα contacts (8 Å, |Δi|>4): 614; chains: 1; bounding box: 95×32×92 Å